Protein AF-X1T705-F1 (afdb_monomer_lite)

Foldseek 3Di:
DDDVVVVCCCVVCVVVVVVVLVVLPQDWDDDPNHFDFADFFPDPDGDHTHDPQNCSVVSSCVSVVVSQVPDPVHDDDPQKAFPAFDDDPLATQFTWIQRRVPRDIDTGGDNDDDDPQAACQVVDPAGLDPPSRNCNSVVRCVVSVHDDDPPVVDADAQAFDDDPPDRRHDDDSSQVSQPFFFAFLVRHGDQVVQDVCRSSPDRVSSNVSQVVSCVVVVHPHGNDPPPLEDARAGADPSSVVVCCVVRVSYDHDYDDDD

Sequence (258 aa):
FLRPEAVKVLVTEGPKCVEELIELGTKFDKIEGKFKTTLEAAHQRPRILRARGDATGAEIEGSLSEKVINENNIKINENILVIDILIEHTTCFGLLALDGNTNEIIAYLARVTILASGGAGQLFSNTTNPDVATGDGIAMAYRGGAKVTDLEFIQFHPTALYHQGNPKFLISEAVRGEGAILKNINGEPFMYSYHPLVELAPRDIVARAITDQMKKTKSELLANRLAPCTPVEVHSPQAKRLVRLVCPQVSVFMPPIV

Secondary structure (DSSP, 8-state):
---HHHHHHHHHHHHHHHHHHHHTT----EETTEEPEE--TT-SS--EE-STTT-HHHHHHHHHHHHHHT-TT-----SEEEEEEEEETTEEEEEEEEETTT--EEEEE-SS--------GGGSSS-SS-TT-S-HHHHHHHHTT-----TT-PPPPTTB---TTS---B--THHHHTTPPPB-TTS-B-GGGT-TTGGGS-HHHHHHHHHHHHHHHT-SSSS---SS-------SHHHHHHHHHH-TT-----PPP-

Radius of gyration: 22.04 Å; chains: 1; bounding box: 61×46×57 Å

InterPro domains:
  IPR003953 FAD-dependent oxidoreductase 2, FAD-binding domain [PF00890] (4-218)
  IPR005288 L-aspartate oxidase [PTHR42716] (4-220)
  IPR027477 Succinate dehydrogenase/fumarate reductase flavoprotein, catalytic domain superfamily [SSF56425] (151-221)
  IPR036188 FAD/NAD(P)-binding domain superfamily [G3DSA:3.50.50.60] (1-181)
  IPR036188 FAD/NAD(P)-binding domain superfamily [SSF51905] (2-177)

pLDDT: mean 80.67, std 20.63, range [19.39, 98.12]

Structure (mmCIF, N/CA/C/O backbone):
data_AF-X1T705-F1
#
_entry.id   AF-X1T705-F1
#
loop_
_atom_site.group_PDB
_atom_site.id
_atom_site.type_symbol
_atom_site.label_atom_id
_atom_site.label_alt_id
_atom_site.label_comp_id
_atom_site.label_asym_id
_atom_site.label_entity_id
_atom_site.label_seq_id
_atom_site.pdbx_PDB_ins_code
_atom_site.Cartn_x
_atom_site.Cartn_y
_atom_site.Cartn_z
_atom_site.occupancy
_atom_site.B_iso_or_equiv
_atom_site.auth_seq_id
_atom_site.auth_comp_id
_atom_site.auth_asym_id
_atom_site.auth_atom_id
_atom_site.pdbx_PDB_model_num
ATOM 1 N N . PHE A 1 1 ? -13.095 2.133 -15.236 1.00 69.25 1 PHE A N 1
ATOM 2 C CA . PHE A 1 1 ? -12.955 1.528 -13.897 1.00 69.25 1 PHE A CA 1
ATOM 3 C C . PHE A 1 1 ? -12.687 2.543 -12.787 1.00 69.25 1 PHE A C 1
ATOM 5 O O . PHE A 1 1 ? -13.001 2.245 -11.650 1.00 69.25 1 PHE A O 1
ATOM 12 N N . LEU A 1 2 ? -12.199 3.759 -13.063 1.00 84.81 2 LEU A N 1
ATOM 13 C CA . LEU A 1 2 ? -12.086 4.787 -12.019 1.00 84.81 2 LEU A CA 1
ATOM 14 C C . LEU A 1 2 ? -13.393 5.572 -11.853 1.00 84.81 2 LEU A C 1
ATOM 16 O O . LEU A 1 2 ? -14.062 5.867 -12.843 1.00 84.81 2 LEU A O 1
ATOM 20 N N . ARG A 1 3 ? -13.726 5.944 -10.612 1.00 92.44 3 ARG A N 1
ATOM 21 C CA . ARG A 1 3 ? -14.806 6.896 -10.312 1.00 92.44 3 ARG A CA 1
ATOM 22 C C . ARG A 1 3 ? -14.261 8.323 -10.475 1.00 92.44 3 ARG A C 1
ATOM 24 O O . ARG A 1 3 ? -13.370 8.683 -9.704 1.00 92.44 3 ARG A O 1
ATOM 31 N N . PRO A 1 4 ? -14.760 9.136 -11.428 1.00 94.12 4 PRO A N 1
ATOM 32 C CA . PRO A 1 4 ? -14.200 10.463 -11.706 1.00 94.12 4 PRO A CA 1
ATOM 33 C C . PRO A 1 4 ? -14.140 11.379 -10.482 1.00 94.12 4 PRO A C 1
ATOM 35 O O . PRO A 1 4 ? -13.140 12.060 -10.287 1.00 94.12 4 PRO A O 1
ATOM 38 N N . GLU A 1 5 ? -15.154 11.329 -9.615 1.00 95.38 5 GLU A N 1
ATOM 39 C CA . GLU A 1 5 ? -15.192 12.143 -8.394 1.00 95.38 5 GLU A CA 1
ATOM 40 C C . GLU A 1 5 ? -14.071 11.790 -7.406 1.00 95.38 5 GLU A C 1
ATOM 42 O O . GLU A 1 5 ? -13.431 12.680 -6.857 1.00 95.38 5 GLU A O 1
ATOM 47 N N . ALA A 1 6 ? -13.757 10.501 -7.234 1.00 93.50 6 ALA A N 1
ATOM 48 C CA . ALA A 1 6 ? -12.654 10.078 -6.368 1.00 93.50 6 ALA A CA 1
ATOM 49 C C . ALA A 1 6 ? -11.291 10.487 -6.948 1.00 93.50 6 ALA A C 1
ATOM 51 O O . ALA A 1 6 ? -10.407 10.931 -6.220 1.00 93.50 6 ALA A O 1
ATOM 52 N N . VAL A 1 7 ? -11.133 10.382 -8.274 1.00 94.25 7 VAL A N 1
ATOM 53 C CA . VAL A 1 7 ? -9.919 10.849 -8.960 1.00 94.25 7 VAL A CA 1
ATOM 54 C C . VAL A 1 7 ? -9.764 12.354 -8.790 1.00 94.25 7 VAL A C 1
ATOM 56 O O . VAL A 1 7 ? -8.660 12.809 -8.512 1.00 94.25 7 VAL A O 1
ATOM 59 N N . LYS A 1 8 ? -10.856 13.116 -8.922 1.00 95.00 8 LYS A N 1
ATOM 60 C CA . LYS A 1 8 ? -10.862 14.567 -8.738 1.00 95.00 8 LYS A CA 1
ATOM 61 C C . LYS A 1 8 ? -10.362 14.939 -7.345 1.00 95.00 8 LYS A C 1
ATOM 63 O O . LYS A 1 8 ? -9.399 15.689 -7.275 1.00 95.00 8 LYS A O 1
ATOM 68 N N . VAL A 1 9 ? -10.929 14.351 -6.288 1.00 94.25 9 VAL A N 1
ATOM 69 C CA . VAL A 1 9 ? -10.464 14.545 -4.900 1.00 94.25 9 VAL A CA 1
ATOM 70 C C . VAL A 1 9 ? -8.962 14.273 -4.792 1.00 94.25 9 VAL A C 1
ATOM 72 O O . VAL A 1 9 ? -8.206 15.154 -4.391 1.00 94.25 9 VAL A O 1
ATOM 75 N N . LEU A 1 10 ? -8.500 13.105 -5.255 1.00 92.12 10 LEU A N 1
ATOM 76 C CA . LEU A 1 10 ? -7.092 12.712 -5.157 1.00 92.12 10 LEU A CA 1
ATOM 77 C C . LEU A 1 10 ? -6.140 13.704 -5.849 1.00 92.12 10 LEU A C 1
ATOM 79 O O . LEU A 1 10 ? -5.074 14.013 -5.319 1.00 92.12 10 LEU A O 1
ATOM 83 N N . VAL A 1 11 ? -6.495 14.196 -7.041 1.00 92.19 11 VAL A N 1
ATOM 84 C CA . VAL A 1 11 ? -5.610 15.082 -7.817 1.00 92.19 11 VAL A CA 1
ATOM 85 C C . VAL A 1 11 ? -5.686 16.542 -7.384 1.00 92.19 11 VAL A C 1
ATOM 87 O O . VAL A 1 11 ? -4.691 17.248 -7.538 1.00 92.19 11 VAL A O 1
ATOM 90 N N . THR A 1 12 ? -6.826 17.006 -6.862 1.00 94.00 12 THR A N 1
ATOM 91 C CA . THR A 1 12 ? -6.977 18.398 -6.415 1.00 94.00 12 THR A CA 1
ATOM 92 C C . THR A 1 12 ? -6.520 18.605 -4.979 1.00 94.00 12 THR A C 1
ATOM 94 O O . THR A 1 12 ? -5.956 19.653 -4.683 1.00 94.00 12 THR A O 1
ATOM 97 N N . GLU A 1 13 ? -6.729 17.627 -4.097 1.00 94.94 13 GLU A N 1
ATOM 98 C CA . GLU A 1 13 ? -6.381 17.741 -2.673 1.00 94.94 13 GLU A CA 1
ATOM 99 C C . GLU A 1 13 ? -4.969 17.225 -2.367 1.00 94.94 13 GLU A C 1
ATOM 101 O O . GLU A 1 13 ? -4.343 17.680 -1.414 1.00 94.94 13 GLU A O 1
ATOM 106 N N . GLY A 1 14 ? -4.413 16.355 -3.220 1.00 92.25 14 GLY A N 1
ATOM 107 C CA . GLY A 1 14 ? -3.086 15.760 -3.035 1.00 92.25 14 GLY A CA 1
ATOM 108 C C . GLY A 1 14 ? -1.953 16.753 -2.725 1.00 92.25 14 GLY A C 1
ATOM 109 O O . GLY A 1 14 ? -1.208 16.504 -1.778 1.00 92.25 14 GLY A O 1
ATOM 110 N N . PRO A 1 15 ? -1.798 17.878 -3.457 1.00 91.69 15 PRO A N 1
ATOM 111 C CA . PRO A 1 15 ? -0.769 18.873 -3.143 1.00 91.69 15 PRO A CA 1
ATOM 112 C C . PRO A 1 15 ? -0.894 19.451 -1.731 1.00 91.69 15 PRO A C 1
ATOM 114 O O . PRO A 1 15 ? 0.110 19.558 -1.033 1.00 91.69 15 PRO A O 1
ATOM 117 N N . LYS A 1 16 ? -2.120 19.745 -1.285 1.00 94.50 16 LYS A N 1
ATOM 118 C CA . LYS A 1 16 ? -2.373 20.260 0.062 1.00 94.50 16 LYS A CA 1
ATOM 119 C C . LYS A 1 16 ? -2.035 19.215 1.128 1.00 94.50 16 LYS A C 1
ATOM 121 O O . LYS A 1 16 ? -1.375 19.539 2.104 1.00 94.50 16 LYS A O 1
ATOM 126 N N . CYS A 1 17 ? -2.391 17.948 0.914 1.00 94.50 17 CYS A N 1
ATOM 127 C CA . CYS A 1 17 ? -2.002 16.872 1.831 1.00 94.50 17 CYS A CA 1
ATOM 128 C C . CYS A 1 17 ? -0.473 16.720 1.938 1.00 94.50 17 CYS A C 1
ATOM 130 O O . CYS A 1 17 ? 0.048 16.399 3.001 1.00 94.50 17 CYS A O 1
ATOM 132 N N . VAL A 1 18 ? 0.270 16.959 0.852 1.00 94.00 18 VAL A N 1
ATOM 133 C CA . VAL A 1 18 ? 1.743 16.965 0.886 1.00 94.00 18 VAL A CA 1
ATOM 134 C C . VAL A 1 18 ? 2.281 18.144 1.701 1.00 94.00 18 VAL A C 1
ATOM 136 O O . VAL A 1 18 ? 3.244 17.969 2.445 1.00 94.00 18 VAL A O 1
ATOM 139 N N . GLU A 1 19 ? 1.673 19.325 1.586 1.00 94.00 19 GLU A N 1
ATOM 140 C CA . GLU A 1 19 ? 2.003 20.485 2.425 1.00 94.00 19 GLU A CA 1
ATOM 141 C C . GLU A 1 19 ? 1.742 20.185 3.907 1.00 94.00 19 GLU A C 1
ATOM 143 O O . GLU A 1 19 ? 2.628 20.400 4.732 1.00 94.00 19 GLU A O 1
ATOM 148 N N . GLU A 1 20 ? 0.604 19.569 4.232 1.00 95.62 20 GLU A N 1
ATOM 149 C CA . GLU A 1 20 ? 0.276 19.121 5.592 1.00 95.62 20 GLU A CA 1
ATOM 150 C C . GLU A 1 20 ? 1.320 18.123 6.128 1.00 95.62 20 GLU A C 1
ATOM 152 O O . GLU A 1 20 ? 1.777 18.255 7.260 1.00 95.62 20 GLU A O 1
ATOM 157 N N . LEU A 1 21 ? 1.791 17.166 5.316 1.00 95.50 21 LEU A N 1
ATOM 158 C CA . LEU A 1 21 ? 2.875 16.257 5.721 1.00 95.50 21 LEU A CA 1
ATOM 159 C C . LEU A 1 21 ? 4.178 16.999 6.049 1.00 95.50 21 LEU A C 1
ATOM 161 O O . LEU A 1 21 ? 4.883 16.614 6.987 1.00 95.50 21 LEU A O 1
ATOM 165 N N . ILE A 1 22 ? 4.510 18.047 5.289 1.00 94.62 22 ILE A N 1
ATOM 166 C CA . ILE A 1 22 ? 5.689 18.889 5.539 1.00 94.62 22 ILE A CA 1
ATOM 167 C C . ILE A 1 22 ? 5.522 19.658 6.853 1.00 94.62 22 ILE A C 1
ATOM 169 O O . ILE A 1 22 ? 6.457 19.701 7.652 1.00 94.62 22 ILE A O 1
ATOM 173 N N . GLU A 1 23 ? 4.343 20.230 7.099 1.00 94.56 23 GLU A N 1
ATOM 174 C CA . GLU A 1 23 ? 4.013 20.928 8.350 1.00 94.56 23 GLU A CA 1
ATOM 175 C C . GLU A 1 23 ? 4.065 19.996 9.566 1.00 94.56 23 GLU A C 1
ATOM 177 O O . GLU A 1 23 ? 4.507 20.399 10.643 1.00 94.56 23 GLU A O 1
ATOM 182 N N . LEU A 1 24 ? 3.681 18.732 9.383 1.00 93.31 24 LEU A N 1
ATOM 183 C CA . LEU A 1 24 ? 3.774 17.684 10.399 1.00 93.31 24 LEU A CA 1
ATOM 184 C C . LEU A 1 24 ? 5.206 17.178 10.630 1.00 93.31 24 LEU A C 1
ATOM 186 O O . LEU A 1 24 ? 5.427 16.421 11.571 1.00 93.31 24 LEU A O 1
ATOM 190 N N . GLY A 1 25 ? 6.181 17.624 9.832 1.00 92.94 25 GLY A N 1
ATOM 191 C CA . GLY A 1 25 ? 7.607 17.380 10.065 1.00 92.94 25 GLY A CA 1
ATOM 192 C C . GLY A 1 25 ? 8.306 16.517 9.017 1.00 92.94 25 GLY A C 1
ATOM 193 O O . GLY A 1 25 ? 9.518 16.338 9.123 1.00 92.94 25 GLY A O 1
ATOM 194 N N . THR A 1 26 ? 7.595 16.043 7.988 1.00 95.25 26 THR A N 1
ATOM 195 C CA . THR A 1 26 ? 8.171 15.194 6.932 1.00 95.25 26 THR A CA 1
ATOM 196 C C . THR A 1 26 ? 9.235 15.953 6.138 1.00 95.25 26 THR A C 1
ATOM 198 O O . THR A 1 26 ? 8.962 16.986 5.516 1.00 95.25 26 THR A O 1
ATOM 201 N N . LYS A 1 27 ? 10.461 15.421 6.084 1.00 93.75 27 LYS A N 1
ATOM 202 C CA . LYS A 1 27 ? 11.590 16.062 5.394 1.00 93.75 27 LYS A CA 1
ATOM 203 C C . LYS A 1 27 ? 11.819 15.471 4.010 1.00 93.75 27 LYS A C 1
ATOM 205 O O . LYS A 1 27 ? 12.583 14.526 3.833 1.00 93.75 27 LYS A O 1
ATOM 210 N N . PHE A 1 28 ? 11.221 16.093 2.999 1.00 94.31 28 PHE A N 1
ATOM 211 C CA . PHE A 1 28 ? 11.527 15.774 1.602 1.00 94.31 28 PHE A CA 1
ATOM 212 C C . PHE A 1 28 ? 12.863 16.374 1.136 1.00 94.31 28 PHE A C 1
ATOM 214 O O . PHE A 1 28 ? 13.272 17.458 1.563 1.00 94.31 28 PHE A O 1
ATOM 221 N N . ASP A 1 29 ? 13.517 15.674 0.210 1.00 90.31 29 ASP A N 1
ATOM 222 C CA . ASP A 1 29 ? 14.799 16.039 -0.381 1.00 90.31 29 ASP A CA 1
ATOM 223 C C . ASP A 1 29 ? 14.705 17.381 -1.119 1.00 90.31 29 ASP A C 1
ATOM 225 O O . ASP A 1 29 ? 13.767 17.652 -1.880 1.00 90.31 29 ASP A O 1
ATOM 229 N N . LYS A 1 30 ? 15.729 18.218 -0.937 1.00 90.88 30 LYS A N 1
ATOM 230 C CA . LYS A 1 30 ? 15.854 19.525 -1.588 1.00 90.88 30 LYS A CA 1
ATOM 231 C C . LYS A 1 30 ? 17.183 19.650 -2.333 1.00 90.88 30 LYS A C 1
ATOM 233 O O . LYS A 1 30 ? 18.198 19.113 -1.898 1.00 90.88 30 LYS A O 1
ATOM 238 N N . ILE A 1 31 ? 17.179 20.392 -3.436 1.00 87.69 31 ILE A N 1
ATOM 239 C CA . ILE A 1 31 ? 18.366 20.848 -4.170 1.00 87.69 31 ILE A CA 1
ATOM 240 C C . ILE A 1 31 ? 18.279 22.370 -4.239 1.00 87.69 31 ILE A C 1
ATOM 242 O O . ILE A 1 31 ? 17.258 22.904 -4.668 1.00 87.69 31 ILE A O 1
ATOM 246 N N . GLU A 1 32 ? 19.321 23.063 -3.773 1.00 89.56 32 GLU A N 1
ATOM 247 C CA . GLU A 1 32 ? 19.381 24.537 -3.783 1.00 89.56 32 GLU A CA 1
ATOM 248 C C . GLU A 1 32 ? 18.144 25.192 -3.132 1.00 89.56 32 GLU A C 1
ATOM 250 O O . GLU A 1 32 ? 17.583 26.171 -3.618 1.00 89.56 32 GLU A O 1
ATOM 255 N N . GLY A 1 33 ? 17.663 24.598 -2.034 1.00 86.75 33 GLY A N 1
ATOM 256 C CA . GLY A 1 33 ? 16.491 25.078 -1.294 1.00 86.75 33 GLY A CA 1
ATOM 257 C C . GLY A 1 33 ? 15.130 24.743 -1.919 1.00 86.75 33 GLY A C 1
ATOM 258 O O . GLY A 1 33 ? 14.110 24.951 -1.264 1.00 86.75 33 GLY A O 1
ATOM 259 N N . LYS A 1 34 ? 15.085 24.168 -3.128 1.00 89.38 34 LYS A N 1
ATOM 260 C CA . LYS A 1 34 ? 13.850 23.738 -3.804 1.00 89.38 34 LYS A CA 1
ATOM 261 C C . LYS A 1 34 ? 13.627 22.241 -3.652 1.00 89.38 34 LYS A C 1
ATOM 263 O O . LYS A 1 34 ? 14.584 21.473 -3.636 1.00 89.38 34 LYS A O 1
ATOM 268 N N . PHE A 1 35 ? 12.369 21.816 -3.574 1.00 90.62 35 PHE A N 1
ATOM 269 C CA . PHE A 1 35 ? 12.041 20.394 -3.525 1.00 90.62 35 PHE A CA 1
ATOM 270 C C . PHE A 1 35 ? 12.513 19.665 -4.779 1.00 90.62 35 PHE A C 1
ATOM 272 O O . PHE A 1 35 ? 12.281 20.105 -5.908 1.00 90.62 35 PHE A O 1
ATOM 279 N N . LYS A 1 36 ? 13.166 18.527 -4.564 1.00 88.19 36 LYS A N 1
ATOM 280 C CA . LYS A 1 36 ? 13.622 17.650 -5.629 1.00 88.19 36 LYS A CA 1
ATOM 281 C C . LYS A 1 36 ? 12.481 16.721 -6.031 1.00 88.19 36 LYS A C 1
ATOM 283 O O . LYS A 1 36 ? 12.052 15.883 -5.241 1.00 88.19 36 LYS A O 1
ATOM 288 N N . THR A 1 37 ? 12.023 16.838 -7.272 1.00 87.69 37 THR A N 1
ATOM 289 C CA . THR A 1 37 ? 11.028 15.926 -7.843 1.00 87.69 37 THR A CA 1
ATOM 290 C C . THR A 1 37 ? 11.673 14.922 -8.788 1.00 87.69 37 THR A C 1
ATOM 292 O O . THR A 1 37 ? 12.713 15.170 -9.397 1.00 87.69 37 THR A O 1
ATOM 295 N N . THR A 1 38 ? 11.035 13.763 -8.912 1.00 80.88 38 THR A N 1
ATOM 296 C CA . THR A 1 38 ? 11.418 12.705 -9.848 1.00 80.88 38 THR A CA 1
ATOM 297 C C . THR A 1 38 ? 10.253 12.339 -10.764 1.00 80.88 38 THR A C 1
ATOM 299 O O . THR A 1 38 ? 9.090 12.676 -10.495 1.00 80.88 38 THR A O 1
ATOM 302 N N . LEU A 1 39 ? 10.587 11.709 -11.891 1.00 79.38 39 LEU A N 1
ATOM 303 C CA . LEU A 1 39 ? 9.636 11.147 -12.842 1.00 79.38 39 LEU A CA 1
ATOM 304 C C . LEU A 1 39 ? 9.540 9.636 -12.605 1.00 79.38 39 LEU A C 1
ATOM 306 O O . LEU A 1 39 ? 10.561 8.960 -12.502 1.00 79.38 39 LEU A O 1
ATOM 310 N N . GLU A 1 40 ? 8.319 9.121 -12.538 1.00 77.69 40 GLU A N 1
ATOM 311 C CA . GLU A 1 40 ? 8.033 7.684 -12.466 1.00 77.69 40 GLU A CA 1
ATOM 312 C C . GLU A 1 40 ? 7.156 7.275 -13.657 1.00 77.69 40 GLU A C 1
ATOM 314 O O . GLU A 1 40 ? 6.718 8.132 -14.432 1.00 77.69 40 GLU A O 1
ATOM 319 N N . ALA A 1 41 ? 6.948 5.972 -13.867 1.00 69.31 41 ALA A N 1
ATOM 320 C CA . ALA A 1 41 ? 6.271 5.497 -15.073 1.00 69.31 41 ALA A CA 1
ATOM 321 C C . ALA A 1 41 ? 4.849 6.057 -15.205 1.00 69.31 41 ALA A C 1
ATOM 323 O O . ALA A 1 41 ? 4.188 6.388 -14.222 1.00 69.31 41 ALA A O 1
ATOM 324 N N . ALA A 1 42 ? 4.380 6.160 -16.449 1.00 72.88 42 ALA A N 1
ATOM 325 C CA . ALA A 1 42 ? 3.098 6.766 -16.815 1.00 72.88 42 ALA A CA 1
ATOM 326 C C . ALA A 1 42 ? 2.920 8.255 -16.428 1.00 72.88 42 ALA A C 1
ATOM 328 O O . ALA A 1 42 ? 1.837 8.810 -16.621 1.00 72.88 42 ALA A O 1
ATOM 329 N N . HIS A 1 43 ? 3.959 8.941 -15.936 1.00 81.38 43 HIS A N 1
ATOM 330 C CA . HIS A 1 43 ? 3.934 10.386 -15.708 1.00 81.38 43 HIS A CA 1
ATOM 331 C C . HIS A 1 43 ? 4.571 11.136 -16.884 1.00 81.38 43 HIS A C 1
ATOM 333 O O . HIS A 1 43 ? 5.537 10.679 -17.484 1.00 81.38 43 HIS A O 1
ATOM 339 N N . GLN A 1 44 ? 4.052 12.331 -17.183 1.00 83.12 44 GLN A N 1
ATOM 340 C CA . GLN A 1 44 ? 4.614 13.227 -18.208 1.00 83.12 44 GLN A CA 1
ATOM 341 C C . GLN A 1 44 ? 5.449 14.374 -17.620 1.00 83.12 44 GLN A C 1
ATOM 343 O O . GLN A 1 44 ? 6.104 15.106 -18.356 1.00 83.12 44 GLN A O 1
ATOM 348 N N . ARG A 1 45 ? 5.389 14.584 -16.299 1.00 86.94 45 ARG A N 1
ATOM 349 C CA . ARG A 1 45 ? 6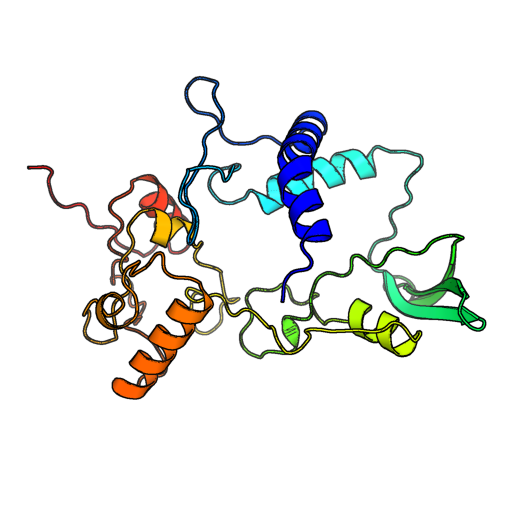.071 15.682 -15.598 1.00 86.94 45 ARG A CA 1
ATOM 350 C C . ARG A 1 45 ? 6.654 15.185 -14.270 1.00 86.94 45 ARG A C 1
ATOM 352 O O . ARG A 1 45 ? 5.967 14.415 -13.589 1.00 86.94 45 ARG A O 1
ATOM 359 N N . PRO A 1 46 ? 7.862 15.629 -13.872 1.00 85.75 46 PRO A N 1
ATOM 360 C CA . PRO A 1 46 ? 8.439 15.297 -12.571 1.00 85.75 46 PRO A CA 1
ATOM 361 C C . PRO A 1 46 ? 7.592 15.882 -11.439 1.00 85.75 46 PRO A C 1
ATOM 363 O O . PRO A 1 46 ? 7.474 17.100 -11.306 1.00 85.75 46 PRO A O 1
ATOM 366 N N . ARG A 1 47 ? 6.977 15.014 -10.634 1.00 89.06 47 ARG A N 1
ATOM 367 C CA . ARG A 1 47 ? 6.045 15.419 -9.564 1.00 89.06 47 ARG A CA 1
ATOM 368 C C . ARG A 1 47 ? 6.076 14.522 -8.327 1.00 89.06 47 ARG A C 1
ATOM 370 O O . ARG A 1 47 ? 5.224 14.666 -7.462 1.00 89.06 47 ARG A O 1
ATOM 377 N N . ILE A 1 48 ? 7.017 13.583 -8.262 1.00 88.94 48 ILE A N 1
ATOM 378 C CA . ILE A 1 48 ? 7.158 12.674 -7.124 1.00 88.94 48 ILE A CA 1
ATOM 379 C C . ILE A 1 48 ? 8.250 13.200 -6.203 1.00 88.94 48 ILE A C 1
ATOM 381 O O . ILE A 1 48 ? 9.413 13.273 -6.613 1.00 88.94 48 ILE A O 1
ATOM 385 N N . LEU A 1 49 ? 7.871 13.575 -4.982 1.00 90.88 49 LEU A N 1
ATOM 386 C CA . LEU A 1 49 ? 8.816 13.929 -3.928 1.00 90.88 49 LEU A CA 1
ATOM 387 C C . LEU A 1 49 ? 9.450 12.672 -3.343 1.00 90.88 49 LEU A C 1
ATOM 389 O O . LEU A 1 49 ? 8.795 11.640 -3.188 1.00 90.88 49 LEU A O 1
ATOM 393 N N . ARG A 1 50 ? 10.731 12.778 -2.996 1.00 86.69 50 ARG A N 1
ATOM 394 C CA . ARG A 1 50 ? 11.455 11.730 -2.277 1.00 86.69 50 ARG A CA 1
ATOM 395 C C . ARG A 1 50 ? 12.028 12.261 -0.979 1.00 86.69 50 ARG A C 1
ATOM 397 O O . ARG A 1 50 ? 12.241 13.464 -0.861 1.00 86.69 50 ARG A O 1
ATOM 404 N N . ALA A 1 51 ? 12.273 11.371 -0.030 1.00 86.56 51 ALA A N 1
ATOM 405 C CA . ALA A 1 51 ? 13.021 11.676 1.177 1.00 86.56 51 ALA A CA 1
ATOM 406 C C . ALA A 1 51 ? 14.133 10.648 1.373 1.00 86.56 51 ALA A C 1
ATOM 408 O O . ALA A 1 51 ? 13.928 9.449 1.158 1.00 86.56 51 ALA A O 1
ATOM 409 N N . ARG A 1 52 ? 15.312 11.127 1.782 1.00 78.94 52 ARG A N 1
ATOM 410 C CA . ARG A 1 52 ? 16.498 10.308 2.065 1.00 78.94 52 ARG A CA 1
ATOM 411 C C . ARG A 1 52 ? 16.868 9.382 0.894 1.00 78.94 52 ARG A C 1
ATOM 413 O O . ARG A 1 52 ? 17.333 8.267 1.109 1.00 78.94 52 ARG A O 1
ATOM 420 N N . GLY A 1 53 ? 16.682 9.833 -0.350 1.00 72.12 53 GLY A N 1
ATOM 421 C CA . GLY A 1 53 ? 16.905 9.017 -1.546 1.00 72.12 53 GLY A CA 1
ATOM 422 C C . GLY A 1 53 ? 15.682 8.186 -1.943 1.00 72.12 53 GLY A C 1
ATOM 423 O O . GLY A 1 53 ? 14.962 8.586 -2.856 1.00 72.12 53 GLY A O 1
ATOM 424 N N . ASP A 1 54 ? 15.468 7.031 -1.313 1.00 70.62 54 ASP A N 1
ATOM 425 C CA . ASP A 1 54 ? 14.381 6.076 -1.607 1.00 70.62 54 ASP A CA 1
ATOM 426 C C . ASP A 1 54 ? 13.567 5.640 -0.379 1.00 70.62 54 ASP A C 1
ATOM 428 O O . ASP A 1 54 ? 12.660 4.818 -0.499 1.00 70.62 54 ASP A O 1
ATOM 432 N N . ALA A 1 55 ? 13.821 6.233 0.787 1.00 81.50 55 ALA A N 1
ATOM 433 C CA . ALA A 1 55 ? 13.165 5.881 2.043 1.00 81.50 55 ALA A CA 1
ATOM 434 C C . ALA A 1 55 ? 11.975 6.801 2.383 1.00 81.50 55 ALA A C 1
ATOM 436 O O . ALA A 1 55 ? 11.697 7.058 3.553 1.00 81.50 55 ALA A O 1
ATOM 437 N N . THR A 1 56 ? 11.248 7.293 1.371 1.00 87.44 56 THR A N 1
ATOM 438 C CA . THR A 1 56 ? 10.119 8.223 1.563 1.00 87.44 56 THR A CA 1
ATOM 439 C C . THR A 1 56 ? 9.060 7.681 2.517 1.00 87.44 56 THR A C 1
ATOM 441 O O . THR A 1 56 ? 8.568 8.423 3.360 1.00 87.44 56 THR A O 1
ATOM 444 N N . GLY A 1 57 ? 8.728 6.390 2.406 1.00 89.12 57 GLY A N 1
ATOM 445 C CA . GLY A 1 57 ? 7.739 5.757 3.281 1.00 89.12 57 GLY A CA 1
ATOM 446 C C . GLY A 1 57 ? 8.147 5.803 4.754 1.00 89.12 57 GLY A C 1
ATOM 447 O O . GLY A 1 57 ? 7.329 6.168 5.586 1.00 89.12 57 GLY A O 1
ATOM 448 N N . ALA A 1 58 ? 9.417 5.517 5.056 1.00 88.88 58 ALA A N 1
ATOM 449 C CA . ALA A 1 58 ? 9.940 5.551 6.421 1.00 88.88 58 ALA A CA 1
ATOM 450 C C . ALA A 1 58 ? 10.007 6.978 6.993 1.00 88.88 58 ALA A C 1
ATOM 452 O O . ALA A 1 58 ? 9.763 7.174 8.175 1.00 88.88 58 ALA A O 1
ATOM 453 N N . GLU A 1 59 ? 10.317 7.985 6.168 1.00 93.75 59 GLU A N 1
ATOM 454 C CA . GLU A 1 59 ? 10.295 9.388 6.609 1.00 93.75 59 GLU A CA 1
ATOM 455 C C . GLU A 1 59 ? 8.876 9.854 6.957 1.00 93.75 59 GLU A C 1
ATOM 457 O O . GLU A 1 59 ? 8.679 10.496 7.988 1.00 93.75 59 GLU A O 1
ATOM 462 N N . ILE A 1 60 ? 7.897 9.539 6.101 1.00 95.19 60 ILE A N 1
ATOM 463 C CA . ILE A 1 60 ? 6.494 9.902 6.333 1.00 95.19 60 ILE A CA 1
ATOM 464 C C . ILE A 1 60 ? 5.963 9.171 7.567 1.00 95.19 60 ILE A C 1
ATOM 466 O O . ILE A 1 60 ? 5.400 9.810 8.450 1.00 95.19 60 ILE A O 1
ATOM 470 N N . GLU A 1 61 ? 6.153 7.851 7.635 1.00 95.25 61 GLU A N 1
ATOM 471 C CA . GLU A 1 61 ? 5.692 7.033 8.759 1.00 95.25 61 GLU A CA 1
ATOM 472 C C . GLU A 1 61 ? 6.318 7.512 10.069 1.00 95.25 61 GLU A C 1
ATOM 474 O O . GLU A 1 61 ? 5.576 7.863 10.979 1.00 95.25 61 GLU A O 1
ATOM 479 N N . GLY A 1 62 ? 7.643 7.668 10.128 1.00 95.00 62 GLY A N 1
ATOM 480 C CA . GLY A 1 62 ? 8.321 8.135 11.335 1.00 95.00 62 GLY A CA 1
ATOM 481 C C . GLY A 1 62 ? 7.838 9.513 11.797 1.00 95.00 62 GLY A C 1
ATOM 482 O O . GLY A 1 62 ? 7.565 9.699 12.980 1.00 95.00 62 GLY A O 1
ATOM 483 N N . SER A 1 63 ? 7.655 10.461 10.870 1.00 95.00 63 SER A N 1
ATOM 484 C CA . SER A 1 63 ? 7.184 11.817 11.206 1.00 95.00 63 SER A CA 1
ATOM 485 C C . SER A 1 63 ? 5.756 11.812 11.764 1.00 95.00 63 SER A C 1
ATOM 487 O O . SER A 1 63 ? 5.458 12.495 12.746 1.00 95.00 63 SER A O 1
ATOM 489 N N . LEU A 1 64 ? 4.861 11.027 11.158 1.00 96.00 64 LEU A N 1
ATOM 490 C CA . LEU A 1 64 ? 3.481 10.895 11.622 1.00 96.00 64 LEU A CA 1
ATOM 491 C C . LEU A 1 64 ? 3.403 10.146 12.955 1.00 96.00 64 LEU A C 1
ATOM 493 O O . LEU A 1 64 ? 2.694 10.590 13.857 1.00 96.00 64 LEU A O 1
ATOM 497 N N . SER A 1 65 ? 4.156 9.059 13.106 1.00 95.44 65 SER A N 1
ATOM 498 C CA . SER A 1 65 ? 4.219 8.271 14.337 1.00 95.44 65 SER A CA 1
ATOM 499 C C . SER A 1 65 ? 4.738 9.105 15.504 1.00 95.44 65 SER A C 1
ATOM 501 O O . SER A 1 65 ? 4.099 9.140 16.553 1.00 95.44 65 SER A O 1
ATOM 503 N N . GLU A 1 66 ? 5.812 9.881 15.317 1.00 94.75 66 GLU A N 1
ATOM 504 C CA . GLU A 1 66 ? 6.296 10.825 16.332 1.00 94.75 66 GLU A CA 1
ATOM 505 C C . GLU A 1 66 ? 5.212 11.832 16.732 1.00 94.75 66 GLU A C 1
ATOM 507 O O . GLU A 1 66 ? 5.022 12.105 17.920 1.00 94.75 66 GLU A O 1
ATOM 512 N N . LYS A 1 67 ? 4.459 12.376 15.770 1.00 94.62 67 LYS A N 1
ATOM 513 C CA . LYS A 1 67 ? 3.380 13.322 16.073 1.00 94.62 67 LYS A CA 1
ATOM 514 C C . LYS A 1 67 ? 2.262 12.676 16.890 1.00 94.62 67 LYS A C 1
ATOM 516 O O . LYS A 1 67 ? 1.786 13.288 17.842 1.00 94.62 67 LYS A O 1
ATOM 521 N N . VAL A 1 68 ? 1.855 11.465 16.517 1.00 95.38 68 VAL A N 1
ATOM 522 C CA . VAL A 1 68 ? 0.762 10.727 17.161 1.00 95.38 68 VAL A CA 1
ATOM 523 C C . VAL A 1 68 ? 1.149 10.274 18.570 1.00 95.38 68 VAL A C 1
ATOM 525 O O . VAL A 1 68 ? 0.352 10.433 19.487 1.00 95.38 68 VAL A O 1
ATOM 528 N N . ILE A 1 69 ? 2.376 9.784 18.771 1.00 95.25 69 ILE A N 1
ATOM 529 C CA . ILE A 1 69 ? 2.893 9.376 20.091 1.00 95.25 69 ILE A CA 1
ATOM 530 C C . ILE A 1 69 ? 2.902 10.553 21.077 1.00 95.25 69 ILE A C 1
ATOM 532 O O . ILE A 1 69 ? 2.661 10.368 22.267 1.00 95.25 69 ILE A O 1
ATOM 536 N N . ASN A 1 70 ? 3.158 11.768 20.587 1.00 94.25 70 ASN A N 1
ATOM 537 C CA . ASN A 1 70 ? 3.190 12.979 21.406 1.00 94.25 70 ASN A CA 1
ATOM 538 C C . ASN A 1 70 ? 1.808 13.635 21.611 1.00 94.25 70 ASN A C 1
ATOM 540 O O . ASN A 1 70 ? 1.721 14.673 22.270 1.00 94.25 70 ASN A O 1
ATOM 544 N N . GLU A 1 71 ? 0.731 13.077 21.052 1.00 96.12 71 GLU A N 1
ATOM 545 C CA . GLU A 1 71 ? -0.626 13.604 21.198 1.00 96.12 71 GLU A CA 1
ATOM 546 C C . GLU A 1 71 ? -1.376 12.886 22.328 1.00 96.12 71 GLU A C 1
ATOM 548 O O . GLU A 1 71 ? -1.768 11.727 22.214 1.00 96.12 71 GLU A O 1
ATOM 553 N N . ASN A 1 72 ? -1.654 13.610 23.414 1.00 94.81 72 ASN A N 1
ATOM 554 C CA . ASN A 1 72 ? -2.267 13.046 24.623 1.00 94.81 72 ASN A CA 1
ATOM 555 C C . ASN A 1 72 ? -3.692 12.506 24.411 1.00 94.81 72 ASN A C 1
ATOM 557 O O . ASN A 1 72 ? -4.178 11.704 25.211 1.00 94.81 72 ASN A O 1
ATOM 561 N N . ASN A 1 73 ? -4.385 12.963 23.366 1.00 96.75 73 ASN A N 1
ATOM 562 C CA . ASN A 1 73 ? -5.744 12.519 23.061 1.00 96.75 73 ASN A CA 1
ATOM 563 C C . ASN A 1 73 ? -5.796 11.221 22.242 1.00 96.75 73 ASN A C 1
ATOM 565 O O . ASN A 1 73 ? -6.888 10.688 22.029 1.00 96.75 73 ASN A O 1
ATOM 569 N N . ILE A 1 74 ? -4.652 10.704 21.784 1.00 97.12 74 ILE A N 1
ATOM 570 C CA . ILE A 1 74 ? -4.579 9.465 21.011 1.00 97.12 74 ILE A CA 1
ATOM 571 C C . ILE A 1 74 ? -4.034 8.348 21.898 1.00 97.12 74 ILE A C 1
ATOM 573 O O . ILE A 1 74 ? -2.997 8.474 22.539 1.00 97.12 74 ILE A O 1
ATOM 577 N N . LYS A 1 75 ? -4.749 7.222 21.926 1.00 95.69 75 LYS A N 1
ATOM 578 C CA . LYS A 1 75 ? -4.299 6.001 22.598 1.00 95.69 75 LYS A CA 1
ATOM 579 C C . LYS A 1 75 ? -3.851 4.997 21.550 1.00 95.69 75 LYS A C 1
ATOM 581 O O . LYS A 1 75 ? -4.665 4.561 20.738 1.00 95.69 75 LYS A O 1
ATOM 586 N N . ILE A 1 76 ? -2.579 4.625 21.599 1.00 96.00 76 ILE A N 1
ATOM 587 C CA . ILE A 1 76 ? -1.999 3.595 20.739 1.00 96.00 76 ILE A CA 1
ATOM 588 C C . ILE A 1 76 ? -1.972 2.292 21.537 1.00 96.00 76 ILE A C 1
ATOM 590 O O . ILE A 1 76 ? -1.398 2.248 22.621 1.00 96.00 76 ILE A O 1
ATOM 594 N N . ASN A 1 77 ? -2.608 1.246 21.010 1.00 94.94 77 ASN A N 1
ATOM 595 C CA . ASN A 1 77 ? -2.492 -0.109 21.545 1.00 94.94 77 ASN A CA 1
ATOM 596 C C . ASN A 1 77 ? -1.820 -0.969 20.476 1.00 94.94 77 ASN A C 1
ATOM 598 O O . ASN A 1 77 ? -2.417 -1.250 19.437 1.00 94.94 77 ASN A O 1
ATOM 602 N N . GLU A 1 78 ? -0.566 -1.329 20.717 1.00 95.75 78 GLU A N 1
ATOM 603 C CA . GLU A 1 78 ? 0.208 -2.204 19.839 1.00 95.75 78 GLU A CA 1
ATOM 604 C C . GLU A 1 78 ? -0.001 -3.674 20.214 1.00 95.75 78 GLU A C 1
ATOM 606 O O . GLU A 1 78 ? -0.503 -3.988 21.292 1.00 95.75 78 GLU A O 1
ATOM 611 N N . ASN A 1 79 ? 0.404 -4.584 19.325 1.00 96.12 79 ASN A N 1
ATOM 612 C CA . ASN A 1 79 ? 0.244 -6.030 19.512 1.00 96.12 79 ASN A CA 1
ATOM 613 C C . ASN A 1 79 ? -1.221 -6.464 19.748 1.00 96.12 79 ASN A C 1
ATOM 615 O O . ASN A 1 79 ? -1.490 -7.420 20.470 1.00 96.12 79 ASN A O 1
ATOM 619 N N . ILE A 1 80 ? -2.173 -5.755 19.133 1.00 97.50 80 ILE A N 1
ATOM 620 C CA . ILE A 1 80 ? -3.602 -6.078 19.166 1.00 97.50 80 ILE A CA 1
ATOM 621 C C . ILE A 1 80 ? -4.017 -6.646 17.808 1.00 97.50 80 ILE A C 1
ATOM 623 O O . ILE A 1 80 ? -4.006 -5.937 16.799 1.00 97.50 80 ILE A O 1
ATOM 627 N N . LEU A 1 81 ? -4.414 -7.918 17.777 1.00 96.81 81 LEU A N 1
ATOM 628 C CA . LEU A 1 81 ? -4.955 -8.565 16.583 1.00 96.81 81 LEU A CA 1
ATOM 629 C C . LEU A 1 81 ? -6.476 -8.435 16.577 1.00 96.81 81 LEU A C 1
ATOM 631 O O . LEU A 1 81 ? -7.163 -9.048 17.390 1.00 96.81 81 LEU A O 1
ATOM 635 N N . VAL A 1 82 ? -7.026 -7.670 15.639 1.00 97.12 82 VAL A N 1
ATOM 636 C CA . VAL A 1 82 ? -8.482 -7.582 15.481 1.00 97.12 82 VAL A CA 1
ATOM 637 C C . VAL A 1 82 ? -9.014 -8.890 14.885 1.00 97.12 82 VAL A C 1
ATOM 639 O O . VAL A 1 82 ? -8.565 -9.322 13.827 1.00 97.12 82 VAL A O 1
ATOM 642 N N . ILE A 1 83 ? -9.974 -9.510 15.572 1.00 96.00 83 ILE A N 1
ATOM 643 C CA . ILE A 1 83 ? -10.610 -10.776 15.185 1.00 96.00 83 ILE A CA 1
ATOM 644 C C . ILE A 1 83 ? -11.792 -10.504 14.250 1.00 96.00 83 ILE A C 1
ATOM 646 O O . ILE A 1 83 ? -11.903 -11.106 13.178 1.00 96.00 83 ILE A O 1
ATOM 650 N N . ASP A 1 84 ? -12.700 -9.620 14.673 1.00 96.38 84 ASP A N 1
ATOM 651 C CA . ASP A 1 84 ? -13.862 -9.234 13.875 1.00 96.38 84 ASP A CA 1
ATOM 652 C C . ASP A 1 84 ? -14.457 -7.887 14.304 1.00 96.38 84 ASP A C 1
ATOM 654 O O . ASP A 1 84 ? -14.125 -7.326 15.352 1.00 96.38 84 ASP A O 1
ATOM 658 N N . ILE A 1 85 ? -15.360 -7.366 13.479 1.00 96.56 85 ILE A N 1
ATOM 659 C CA . ILE A 1 85 ? -16.103 -6.133 13.737 1.00 96.56 85 ILE A CA 1
ATOM 660 C C . ILE A 1 85 ? -17.346 -6.465 14.562 1.00 96.56 85 ILE A C 1
ATOM 662 O O . ILE A 1 85 ? -18.061 -7.427 14.283 1.00 96.56 85 ILE A O 1
ATOM 666 N N . LEU A 1 86 ? -17.641 -5.637 15.561 1.00 96.44 86 LEU A N 1
ATOM 667 C CA . LEU A 1 86 ? -18.883 -5.733 16.319 1.00 96.44 86 LEU A CA 1
ATOM 668 C C . LEU A 1 86 ? -19.990 -4.989 15.571 1.00 96.44 86 LEU A C 1
ATOM 670 O O . LEU A 1 86 ? -19.926 -3.766 15.409 1.00 96.44 86 LEU A O 1
ATOM 674 N N . ILE A 1 87 ? -20.988 -5.734 15.094 1.00 95.31 87 ILE A N 1
ATOM 675 C CA . ILE A 1 87 ? -22.081 -5.211 14.270 1.00 95.31 87 ILE A CA 1
ATOM 676 C C . ILE A 1 87 ? -23.425 -5.672 14.818 1.00 95.31 87 ILE A C 1
ATOM 678 O O . ILE A 1 87 ? -23.632 -6.850 15.096 1.00 95.31 87 ILE A O 1
ATOM 682 N N . GLU A 1 88 ? -24.355 -4.727 14.920 1.00 93.31 88 GLU A N 1
ATOM 683 C CA . GLU A 1 88 ? -25.768 -4.984 15.171 1.00 93.31 88 GLU A CA 1
ATOM 684 C C . GLU A 1 88 ? -26.563 -4.445 13.979 1.00 93.31 88 GLU A C 1
ATOM 686 O O . GLU A 1 88 ? -26.505 -3.256 13.653 1.00 93.31 88 GLU A O 1
ATOM 691 N N . HIS A 1 89 ? -27.269 -5.336 13.281 1.00 88.56 89 HIS A N 1
ATOM 692 C CA . HIS A 1 89 ? -27.916 -5.053 11.997 1.00 88.56 89 HIS A CA 1
ATOM 693 C C . HIS A 1 89 ? -26.944 -4.470 10.954 1.00 88.56 89 HIS A C 1
ATOM 695 O O . HIS A 1 89 ? -26.188 -5.210 10.335 1.00 88.56 89 HIS A O 1
ATOM 701 N N . THR A 1 90 ? -26.975 -3.153 10.742 1.00 89.00 90 THR A N 1
ATOM 702 C CA . THR A 1 90 ? -26.123 -2.425 9.788 1.00 89.00 90 THR A CA 1
ATOM 703 C C . THR A 1 90 ? -25.189 -1.433 10.480 1.00 89.00 90 THR A C 1
ATOM 705 O O . THR A 1 90 ? -24.566 -0.608 9.814 1.00 89.00 90 THR A O 1
ATOM 708 N N . THR A 1 91 ? -25.122 -1.467 11.811 1.00 94.06 91 THR A N 1
ATOM 709 C CA . THR A 1 91 ? -24.383 -0.497 12.618 1.00 94.06 91 THR A CA 1
ATOM 710 C C . THR A 1 91 ? -23.162 -1.164 13.229 1.00 94.06 91 THR A C 1
ATOM 712 O O . THR A 1 91 ? -23.284 -2.072 14.048 1.00 94.06 91 THR A O 1
ATOM 715 N N . CYS A 1 92 ? -21.979 -0.688 12.843 1.00 95.88 92 CYS A N 1
ATOM 716 C CA . CYS A 1 92 ? -20.734 -1.014 13.528 1.00 95.88 92 CYS A CA 1
ATOM 717 C C . CYS A 1 92 ? -20.650 -0.212 14.829 1.00 95.88 92 CYS A C 1
ATOM 719 O O . CYS A 1 92 ? -20.805 1.009 14.811 1.00 95.88 92 CYS A O 1
ATOM 721 N N . PHE A 1 93 ? -20.395 -0.897 15.940 1.00 96.62 93 PHE A N 1
ATOM 722 C CA . PHE A 1 93 ? -20.252 -0.275 17.258 1.00 96.62 93 PHE A CA 1
ATOM 723 C C . PHE A 1 93 ? -18.913 -0.600 17.931 1.00 96.62 93 PHE A C 1
ATOM 725 O O . PHE A 1 93 ? -18.706 -0.270 19.101 1.00 96.62 93 PHE A O 1
ATOM 732 N N . GLY A 1 94 ? -17.985 -1.232 17.205 1.00 96.94 94 GLY A N 1
ATOM 733 C CA . GLY A 1 94 ? -16.682 -1.576 17.750 1.00 96.94 94 GLY A CA 1
ATOM 734 C C . GLY A 1 94 ? -15.968 -2.714 17.035 1.00 96.94 94 GLY A C 1
ATOM 735 O O . GLY A 1 94 ? -16.276 -3.057 15.894 1.00 96.94 94 GLY A O 1
ATOM 736 N N . LEU A 1 95 ? -15.002 -3.297 17.738 1.00 97.06 95 LEU A N 1
ATOM 737 C CA . LEU A 1 95 ? -14.152 -4.394 17.287 1.00 97.06 95 LEU A CA 1
ATOM 738 C C . LEU A 1 95 ? -13.943 -5.388 18.432 1.00 97.06 95 LEU A C 1
ATOM 740 O O . LEU A 1 95 ? -13.835 -4.992 19.593 1.00 97.06 95 LEU A O 1
ATOM 744 N N . LEU A 1 96 ? -13.848 -6.668 18.096 1.00 97.62 96 LEU A N 1
ATOM 745 C CA . LEU A 1 96 ? -13.345 -7.711 18.978 1.00 97.62 96 LEU A CA 1
ATOM 746 C C . LEU A 1 96 ? -11.888 -7.980 18.610 1.00 97.62 96 LEU A C 1
ATOM 748 O O . LEU A 1 96 ? -11.584 -8.183 17.434 1.00 97.62 96 LEU A O 1
ATOM 752 N N . ALA A 1 97 ? -10.991 -7.993 19.586 1.00 97.94 97 ALA A N 1
ATOM 753 C CA . ALA A 1 97 ? -9.569 -8.183 19.344 1.00 97.94 97 ALA A CA 1
ATOM 754 C C . ALA A 1 97 ? -8.924 -9.105 20.380 1.00 97.94 97 ALA A C 1
ATOM 756 O O . ALA A 1 97 ? -9.425 -9.239 21.491 1.00 97.94 97 ALA A O 1
ATOM 757 N N . LEU A 1 98 ? -7.817 -9.733 20.001 1.00 98.12 98 LEU A N 1
ATOM 758 C CA . LEU A 1 98 ? -6.927 -10.492 20.867 1.00 98.12 98 LEU A CA 1
ATOM 759 C C . LEU A 1 98 ? -5.726 -9.614 21.218 1.00 98.12 98 LEU A C 1
ATOM 761 O O . LEU A 1 98 ? -5.023 -9.142 20.321 1.00 98.12 98 LEU A O 1
ATOM 765 N N . ASP A 1 99 ? -5.476 -9.415 22.505 1.00 97.75 99 ASP A N 1
ATOM 766 C CA . ASP A 1 99 ? -4.238 -8.800 22.974 1.00 97.75 99 ASP A CA 1
ATOM 767 C C . ASP A 1 99 ? -3.119 -9.845 22.952 1.00 97.75 99 ASP A C 1
ATOM 769 O O . ASP A 1 99 ? -3.169 -10.849 23.661 1.00 97.75 99 ASP A O 1
ATOM 773 N N . GLY A 1 100 ? -2.104 -9.627 22.119 1.00 96.31 100 GLY A N 1
ATOM 774 C CA . GLY A 1 100 ? -0.982 -10.546 21.955 1.00 96.31 100 GLY A CA 1
ATOM 775 C C . GLY A 1 100 ? -0.039 -10.606 23.159 1.00 96.31 100 GLY A C 1
ATOM 776 O O . GLY A 1 100 ? 0.803 -11.501 23.216 1.00 96.31 100 GLY A O 1
ATOM 777 N N . ASN A 1 101 ? -0.145 -9.684 24.120 1.00 95.94 101 ASN A N 1
ATOM 778 C CA . ASN A 1 101 ? 0.662 -9.695 25.341 1.00 95.94 101 ASN A CA 1
ATOM 779 C C . ASN A 1 101 ? 0.005 -10.529 26.445 1.00 95.94 101 ASN A C 1
ATOM 781 O O . ASN A 1 101 ? 0.696 -11.226 27.187 1.00 95.94 101 ASN A O 1
ATOM 785 N N . THR A 1 102 ? -1.322 -10.453 26.566 1.00 96.88 102 THR A N 1
ATOM 786 C CA . THR A 1 102 ? -2.086 -11.117 27.637 1.00 96.88 102 THR A CA 1
ATOM 787 C C . THR A 1 102 ? -2.808 -12.381 27.167 1.00 96.88 102 THR A C 1
ATOM 789 O O . THR A 1 102 ? -3.164 -13.221 27.990 1.00 96.88 102 THR A O 1
ATOM 792 N N . ASN A 1 103 ? -2.982 -12.552 25.853 1.00 95.94 103 ASN A N 1
ATOM 793 C CA . ASN A 1 103 ? -3.870 -13.528 25.214 1.00 95.94 103 ASN A CA 1
ATOM 794 C C . ASN A 1 103 ? -5.351 -13.373 25.603 1.00 95.94 103 ASN A C 1
ATOM 796 O O . ASN A 1 103 ? -6.130 -14.321 25.484 1.00 95.94 103 ASN A O 1
ATOM 800 N N . GLU A 1 104 ? -5.757 -12.189 26.062 1.00 97.75 104 GLU A N 1
ATOM 801 C CA . GLU A 1 104 ? -7.150 -11.898 26.390 1.00 97.75 104 GLU A CA 1
ATOM 802 C C . GLU A 1 104 ? -7.917 -11.366 25.180 1.00 97.75 104 GLU A C 1
ATOM 804 O O . GLU A 1 104 ? -7.384 -10.650 24.330 1.00 97.75 104 GLU A O 1
ATOM 809 N N . ILE A 1 105 ? -9.207 -11.700 25.123 1.00 97.88 105 ILE A N 1
ATOM 810 C CA . ILE A 1 105 ? -10.125 -11.144 24.132 1.00 97.88 105 ILE A CA 1
ATOM 811 C C . ILE A 1 105 ? -10.741 -9.865 24.702 1.00 97.88 105 ILE A C 1
ATOM 813 O O . ILE A 1 105 ? -11.397 -9.888 25.743 1.00 97.88 105 ILE A O 1
ATOM 817 N N . ILE A 1 106 ? -10.570 -8.760 23.983 1.00 97.62 106 ILE A N 1
ATOM 818 C CA . ILE A 1 106 ? -11.000 -7.418 24.370 1.00 97.62 106 ILE A CA 1
ATOM 819 C C . ILE A 1 106 ? -12.018 -6.896 23.355 1.00 97.62 106 ILE A C 1
ATOM 821 O O . ILE A 1 106 ? -11.824 -6.990 22.141 1.00 97.62 106 ILE A O 1
ATOM 825 N N . ALA A 1 107 ? -13.103 -6.304 23.854 1.00 97.69 107 ALA A N 1
ATOM 826 C CA . ALA A 1 107 ? -14.060 -5.564 23.040 1.00 97.69 107 ALA A CA 1
ATOM 827 C C . ALA A 1 107 ? -13.748 -4.061 23.090 1.00 97.69 107 ALA A C 1
ATOM 829 O O . ALA A 1 107 ? -13.846 -3.426 24.142 1.00 97.69 107 ALA A O 1
ATOM 830 N N . TYR A 1 108 ? -13.414 -3.479 21.941 1.00 97.50 108 TYR A N 1
ATOM 831 C CA . TYR A 1 108 ? -13.236 -2.040 21.772 1.00 97.50 108 TYR A CA 1
ATOM 832 C C . TYR A 1 108 ? -14.527 -1.434 21.238 1.00 97.50 108 TYR A C 1
ATOM 834 O O . TYR A 1 108 ? -14.869 -1.638 20.077 1.00 97.50 108 TYR A O 1
ATOM 842 N N . LEU A 1 109 ? -15.241 -0.681 22.073 1.00 97.81 109 LEU A N 1
ATOM 843 C CA . LEU A 1 109 ? -16.463 0.013 21.666 1.00 97.81 109 LEU A CA 1
ATOM 844 C C . LEU A 1 109 ? -16.135 1.405 21.124 1.00 97.81 109 LEU A C 1
ATOM 846 O O . LEU A 1 109 ? -15.390 2.164 21.748 1.00 97.81 109 LEU A O 1
ATOM 850 N N . ALA A 1 110 ? -16.716 1.760 19.981 1.00 97.00 110 ALA A N 1
ATOM 851 C CA . ALA A 1 110 ? -16.497 3.050 19.340 1.00 97.00 110 ALA A CA 1
ATOM 852 C C . ALA A 1 110 ? -17.743 3.520 18.584 1.00 97.00 110 ALA A C 1
ATOM 854 O O . ALA A 1 110 ? -18.511 2.728 18.048 1.00 97.00 110 ALA A O 1
ATOM 855 N N . ARG A 1 111 ? -17.921 4.844 18.507 1.00 96.38 111 ARG A N 1
ATOM 856 C CA . ARG A 1 111 ? -18.980 5.459 17.685 1.00 96.38 111 ARG A CA 1
ATOM 857 C C . ARG A 1 111 ? -18.689 5.359 16.189 1.00 96.38 111 ARG A C 1
ATOM 859 O O . ARG A 1 111 ? -19.611 5.377 15.384 1.00 96.38 111 ARG A O 1
ATOM 866 N N . VAL A 1 112 ? -17.407 5.337 15.836 1.00 96.56 112 VAL A N 1
ATOM 867 C CA . VAL A 1 112 ? -16.902 5.263 14.466 1.00 96.56 112 VAL A CA 1
ATOM 868 C C . VAL A 1 112 ? -15.675 4.364 14.485 1.00 96.56 112 VAL A C 1
ATOM 870 O O . VAL A 1 112 ? -14.775 4.573 15.297 1.00 96.56 112 VAL A O 1
ATOM 873 N N . THR A 1 113 ? -15.637 3.402 13.569 1.00 96.00 113 THR A N 1
ATOM 874 C CA . THR A 1 113 ? -14.508 2.491 13.375 1.00 96.00 113 THR A CA 1
ATOM 875 C C . THR A 1 113 ? -13.965 2.681 11.966 1.00 96.00 113 THR A C 1
ATOM 877 O O . THR A 1 113 ? -14.718 2.610 10.996 1.00 96.00 113 THR A O 1
ATOM 880 N N . ILE A 1 114 ? -12.658 2.916 11.851 1.00 97.06 114 ILE A N 1
ATOM 881 C CA . ILE A 1 114 ? -11.957 3.077 10.574 1.00 97.06 114 ILE A CA 1
ATOM 882 C C . ILE A 1 114 ? -11.007 1.894 10.409 1.00 97.06 114 ILE A C 1
ATOM 884 O O . ILE A 1 114 ? -10.153 1.663 11.260 1.00 97.06 114 ILE A O 1
ATOM 888 N N . LEU A 1 115 ? -11.139 1.155 9.306 1.00 95.81 115 LEU A N 1
ATOM 889 C CA . LEU A 1 115 ? -10.192 0.105 8.941 1.00 95.81 115 LEU A CA 1
ATOM 890 C C . LEU A 1 115 ? -9.122 0.684 8.014 1.00 95.81 115 LEU A C 1
ATOM 892 O O . LEU A 1 115 ? -9.420 1.101 6.898 1.00 95.81 115 LEU A O 1
ATOM 896 N N . ALA A 1 116 ? -7.875 0.674 8.478 1.00 96.56 116 ALA A N 1
ATOM 897 C CA . ALA A 1 116 ? -6.691 1.089 7.724 1.00 96.56 116 ALA A CA 1
ATOM 898 C C . ALA A 1 116 ? -5.627 -0.029 7.717 1.00 96.56 116 ALA A C 1
ATOM 900 O O . ALA A 1 116 ? -4.442 0.214 7.907 1.00 96.56 116 ALA A O 1
ATOM 901 N N . SER A 1 117 ? -6.062 -1.279 7.525 1.00 95.69 117 SER A N 1
ATOM 902 C CA . SER A 1 117 ? -5.263 -2.502 7.731 1.00 95.69 117 SER A CA 1
ATOM 903 C C . SER A 1 117 ? -4.276 -2.850 6.606 1.00 95.69 117 SER A C 1
ATOM 905 O O . SER A 1 117 ? -3.724 -3.946 6.594 1.00 95.69 117 SER A O 1
ATOM 907 N N . GLY A 1 118 ? -4.099 -1.983 5.608 1.00 95.50 118 GLY A N 1
ATOM 908 C CA . GLY A 1 118 ? -3.305 -2.298 4.419 1.00 95.50 118 GLY A CA 1
ATOM 909 C C . GLY A 1 118 ? -3.982 -3.295 3.464 1.00 95.50 118 GLY A C 1
ATOM 910 O O . GLY A 1 118 ? -5.208 -3.384 3.401 1.00 95.50 118 GLY A O 1
ATOM 911 N N . GLY A 1 119 ? -3.172 -3.991 2.660 1.00 95.38 119 GLY A N 1
ATOM 912 C CA . GLY A 1 119 ? -3.627 -4.872 1.574 1.00 95.38 119 GLY A CA 1
ATOM 913 C C . GLY A 1 119 ? -3.585 -6.373 1.892 1.00 95.38 119 GLY A C 1
ATOM 914 O O . GLY A 1 119 ? -3.334 -6.781 3.020 1.00 95.38 119 GLY A O 1
ATOM 915 N N . ALA A 1 120 ? -3.800 -7.196 0.859 1.00 96.25 120 ALA A N 1
ATOM 916 C CA . ALA A 1 120 ? -3.831 -8.666 0.925 1.00 96.25 120 ALA A CA 1
ATOM 917 C C . ALA A 1 120 ? -2.677 -9.318 0.134 1.00 96.25 120 ALA A C 1
ATOM 919 O O . ALA A 1 120 ? -2.854 -10.293 -0.597 1.00 96.25 120 ALA A O 1
ATOM 920 N N . GLY A 1 121 ? -1.480 -8.731 0.221 1.00 92.38 121 GLY A N 1
ATOM 921 C CA . GLY A 1 121 ? -0.314 -9.158 -0.551 1.00 92.38 121 GLY A CA 1
ATOM 922 C C . GLY A 1 121 ? 0.171 -10.574 -0.229 1.00 92.38 121 GLY A C 1
ATOM 923 O O . GLY A 1 121 ? 0.763 -11.203 -1.103 1.00 92.38 121 GLY A O 1
ATOM 924 N N . GLN A 1 122 ? -0.084 -11.076 0.982 1.00 93.50 122 GLN A N 1
ATOM 925 C CA . GLN A 1 122 ? 0.336 -12.407 1.441 1.00 93.50 122 GLN A CA 1
ATOM 926 C C . GLN A 1 122 ? -0.530 -13.558 0.903 1.00 93.50 122 GLN A C 1
ATOM 928 O O . GLN A 1 122 ? -0.212 -14.723 1.118 1.00 93.50 122 GLN A O 1
ATOM 933 N N . LEU A 1 123 ? -1.581 -13.265 0.127 1.00 92.75 123 LEU A N 1
ATOM 934 C CA . LEU A 1 123 ? -2.305 -14.293 -0.634 1.00 92.75 123 LEU A CA 1
ATOM 935 C C . LEU A 1 123 ? -1.460 -14.891 -1.775 1.00 92.75 123 LEU A C 1
ATOM 937 O O . LEU A 1 123 ? -1.816 -15.926 -2.338 1.00 92.75 123 LEU A O 1
ATOM 941 N N . PHE A 1 124 ? -0.345 -14.245 -2.129 1.00 88.25 124 PHE A N 1
ATOM 942 C CA . PHE A 1 124 ? 0.537 -14.654 -3.214 1.00 88.25 124 PHE A CA 1
ATOM 943 C C . PHE A 1 124 ? 1.890 -15.103 -2.675 1.00 88.25 124 PHE A C 1
ATOM 945 O O . PHE A 1 124 ? 2.545 -14.391 -1.919 1.00 88.25 124 PHE A O 1
ATOM 952 N N . SER A 1 125 ? 2.369 -16.249 -3.165 1.00 82.00 125 SER A N 1
ATOM 953 C CA . SER A 1 125 ? 3.676 -16.800 -2.786 1.00 82.00 125 SER A CA 1
ATOM 954 C C . SER A 1 125 ? 4.842 -15.849 -3.079 1.00 82.00 125 SER A C 1
ATOM 956 O O . SER A 1 125 ? 5.877 -15.904 -2.417 1.00 82.00 125 SER A O 1
ATOM 958 N N . ASN A 1 126 ? 4.696 -14.970 -4.076 1.00 80.81 126 ASN A N 1
ATOM 959 C CA . ASN A 1 126 ? 5.646 -13.920 -4.424 1.00 80.81 126 ASN A CA 1
ATOM 960 C C . ASN A 1 126 ? 5.020 -12.545 -4.174 1.00 80.81 126 ASN A C 1
ATOM 962 O O . ASN A 1 126 ? 4.160 -12.113 -4.937 1.00 80.81 126 ASN A O 1
ATOM 966 N N . THR A 1 127 ? 5.489 -11.849 -3.138 1.00 83.25 127 THR A N 1
ATOM 967 C CA . THR A 1 127 ? 4.984 -10.531 -2.749 1.00 83.25 127 THR A CA 1
ATOM 968 C C . THR A 1 127 ? 6.108 -9.642 -2.229 1.00 83.25 127 THR A C 1
ATOM 970 O O . THR A 1 127 ? 7.080 -10.135 -1.666 1.00 83.25 127 THR A O 1
ATOM 973 N N . THR A 1 128 ? 5.979 -8.334 -2.444 1.00 82.69 128 THR A N 1
ATOM 974 C CA . THR A 1 128 ? 6.868 -7.297 -1.887 1.00 82.69 128 THR A CA 1
ATOM 975 C C . THR A 1 128 ? 6.299 -6.696 -0.601 1.00 82.69 128 THR A C 1
ATOM 977 O O . THR A 1 128 ? 6.840 -5.727 -0.078 1.00 82.69 128 THR A O 1
ATOM 980 N N . ASN A 1 129 ? 5.143 -7.194 -0.157 1.00 89.00 129 ASN A N 1
ATOM 981 C CA . ASN A 1 129 ? 4.459 -6.698 1.025 1.00 89.00 129 ASN A CA 1
ATOM 982 C C . ASN A 1 129 ? 5.080 -7.297 2.293 1.00 89.00 129 ASN A C 1
ATOM 984 O O . ASN A 1 129 ? 5.615 -8.405 2.235 1.00 89.00 129 ASN A O 1
ATOM 988 N N . PRO A 1 130 ? 4.976 -6.603 3.437 1.00 88.81 130 PRO A N 1
ATOM 989 C CA . PRO A 1 130 ? 5.331 -7.185 4.726 1.00 88.81 130 PRO A CA 1
ATOM 990 C C . PRO A 1 130 ? 4.412 -8.365 5.080 1.00 88.81 130 PRO A C 1
ATOM 992 O O . PRO A 1 130 ? 3.321 -8.519 4.518 1.00 88.81 130 PRO A O 1
ATOM 995 N N . ASP A 1 131 ? 4.833 -9.176 6.049 1.00 91.06 131 ASP A N 1
ATOM 996 C CA . ASP A 1 131 ? 4.118 -10.390 6.481 1.00 91.06 131 ASP A CA 1
ATOM 997 C C . ASP A 1 131 ? 2.734 -10.102 7.084 1.00 91.06 131 ASP A C 1
ATOM 999 O O . ASP A 1 131 ? 1.864 -10.965 7.088 1.00 91.06 131 ASP A O 1
ATOM 1003 N N . VAL A 1 132 ? 2.494 -8.861 7.513 1.00 93.69 132 VAL A N 1
ATOM 1004 C CA . VAL A 1 132 ? 1.213 -8.411 8.081 1.00 93.69 132 VAL A CA 1
ATOM 1005 C C . VAL A 1 132 ? 0.146 -8.068 7.031 1.00 93.69 132 VAL A C 1
ATOM 1007 O O . VAL A 1 132 ? -1.004 -7.829 7.379 1.00 93.69 132 VAL A O 1
ATOM 1010 N N . ALA A 1 133 ? 0.487 -8.020 5.737 1.00 95.00 133 ALA A N 1
ATOM 1011 C CA . ALA A 1 133 ? -0.457 -7.671 4.668 1.00 95.00 133 ALA A CA 1
ATOM 1012 C C . ALA A 1 133 ? -1.290 -8.887 4.210 1.00 95.00 133 ALA A C 1
ATOM 1014 O O . ALA A 1 133 ? -1.200 -9.335 3.062 1.00 95.00 133 ALA A O 1
ATOM 1015 N N . THR A 1 134 ? -2.078 -9.439 5.125 1.00 96.00 134 THR A N 1
ATOM 1016 C CA . THR A 1 134 ? -2.861 -10.684 5.001 1.00 96.00 134 THR A CA 1
ATOM 1017 C C . THR A 1 134 ? -4.268 -10.480 4.442 1.00 96.00 134 THR A C 1
ATOM 1019 O O . THR A 1 134 ? -4.891 -11.431 3.976 1.00 96.00 134 THR A O 1
ATOM 1022 N N . GLY A 1 135 ? -4.761 -9.238 4.415 1.00 96.69 135 GLY A N 1
ATOM 1023 C CA . GLY A 1 135 ? -6.115 -8.913 3.959 1.00 96.69 135 GLY A CA 1
ATOM 1024 C C . GLY A 1 135 ? -7.192 -9.008 5.043 1.00 96.69 135 GLY A C 1
ATOM 1025 O O . GLY A 1 135 ? -8.379 -8.968 4.711 1.00 96.69 135 GLY A O 1
ATOM 1026 N N . ASP A 1 136 ? -6.810 -9.083 6.320 1.00 96.62 136 ASP A N 1
ATOM 1027 C CA . ASP A 1 136 ? -7.740 -9.294 7.439 1.00 96.62 136 ASP A CA 1
ATOM 1028 C C . ASP A 1 136 ? -8.849 -8.238 7.500 1.00 96.62 136 ASP A C 1
ATOM 1030 O O . ASP A 1 136 ? -10.022 -8.581 7.633 1.00 96.62 136 ASP A O 1
ATOM 1034 N N . GLY A 1 137 ? -8.523 -6.954 7.312 1.00 96.75 137 GLY A N 1
ATOM 1035 C CA . GLY A 1 137 ? -9.533 -5.890 7.318 1.00 96.75 137 GLY A CA 1
ATOM 1036 C C . GLY A 1 137 ? -10.543 -5.987 6.174 1.00 96.75 137 GLY A C 1
ATOM 1037 O O . GLY A 1 137 ? -11.722 -5.711 6.385 1.00 96.75 137 GLY A O 1
ATOM 1038 N N . ILE A 1 138 ? -10.124 -6.444 4.987 1.00 97.19 138 ILE A N 1
ATOM 1039 C CA . ILE A 1 138 ? -11.039 -6.695 3.860 1.00 97.19 138 ILE A CA 1
ATOM 1040 C C . ILE A 1 138 ? -11.983 -7.846 4.221 1.00 97.19 138 ILE A C 1
ATOM 1042 O O . ILE A 1 138 ? -13.195 -7.739 4.027 1.00 97.19 138 ILE A O 1
ATOM 1046 N N . ALA A 1 139 ? -11.438 -8.931 4.776 1.00 96.62 139 ALA A N 1
ATOM 1047 C CA . ALA A 1 139 ? -12.212 -10.103 5.165 1.00 96.62 139 ALA A CA 1
ATOM 1048 C C . ALA A 1 139 ? -13.221 -9.786 6.282 1.00 96.62 139 ALA A C 1
ATOM 1050 O O . ALA A 1 139 ? -14.384 -10.174 6.178 1.00 96.62 139 ALA A O 1
ATOM 1051 N N . MET A 1 140 ? -12.801 -9.048 7.313 1.00 96.50 140 MET A N 1
ATOM 1052 C CA . MET A 1 140 ? -13.662 -8.580 8.403 1.00 96.50 140 MET A CA 1
ATOM 1053 C C . MET A 1 140 ? -14.779 -7.667 7.893 1.00 96.50 140 MET A C 1
ATOM 1055 O O . MET A 1 140 ? -15.947 -7.885 8.202 1.00 96.50 140 MET A O 1
ATOM 1059 N N . ALA A 1 141 ? -14.452 -6.683 7.048 1.00 95.50 141 ALA A N 1
ATOM 1060 C CA . ALA A 1 141 ? -15.457 -5.798 6.463 1.00 95.50 141 ALA A CA 1
ATOM 1061 C C . ALA A 1 141 ? -16.496 -6.582 5.646 1.00 95.50 141 ALA A C 1
ATOM 1063 O O . ALA A 1 141 ? -17.697 -6.345 5.783 1.00 95.50 141 ALA A O 1
ATOM 1064 N N . TYR A 1 142 ? -16.045 -7.541 4.832 1.00 95.75 142 TYR A N 1
ATOM 1065 C CA . TYR A 1 142 ? -16.929 -8.394 4.041 1.00 95.75 142 TYR A CA 1
ATOM 1066 C C . TYR A 1 142 ? -17.856 -9.248 4.916 1.00 95.75 142 TYR A C 1
ATOM 1068 O O . TYR A 1 142 ? -19.064 -9.273 4.678 1.00 95.75 142 TYR A O 1
ATOM 1076 N N . ARG A 1 143 ? -17.325 -9.902 5.962 1.00 94.56 143 ARG A N 1
ATOM 1077 C CA . ARG A 1 143 ? -18.147 -10.653 6.931 1.00 94.56 143 ARG A CA 1
ATOM 1078 C C . ARG A 1 143 ? -19.146 -9.755 7.651 1.00 94.56 143 ARG A C 1
ATOM 1080 O O . ARG A 1 143 ? -20.275 -10.175 7.886 1.00 94.56 143 ARG A O 1
ATOM 1087 N N . GLY A 1 144 ? -18.763 -8.507 7.909 1.00 92.62 144 GLY A N 1
ATOM 1088 C CA . GLY A 1 144 ? -19.638 -7.475 8.449 1.00 92.62 144 GLY A CA 1
ATOM 1089 C C . GLY A 1 144 ? -20.701 -6.934 7.483 1.00 92.62 144 GLY A C 1
ATOM 1090 O O . GLY A 1 144 ? -21.415 -5.994 7.825 1.00 92.62 144 GLY A O 1
ATOM 1091 N N . GLY A 1 145 ? -20.818 -7.492 6.275 1.00 92.56 145 GLY A N 1
ATOM 1092 C CA . GLY A 1 145 ? -21.830 -7.114 5.287 1.00 92.56 145 GLY A CA 1
ATOM 1093 C C . GLY A 1 145 ? -21.430 -5.951 4.376 1.00 92.56 145 GLY A C 1
ATOM 1094 O O . GLY A 1 145 ? -22.245 -5.503 3.564 1.00 92.56 145 GLY A O 1
ATOM 1095 N N . ALA A 1 146 ? -20.191 -5.456 4.463 1.00 94.50 146 ALA A N 1
ATOM 1096 C CA . ALA A 1 146 ? -19.700 -4.456 3.526 1.00 94.50 146 ALA A CA 1
ATOM 1097 C C . ALA A 1 146 ? -19.532 -5.059 2.124 1.00 94.50 146 ALA A C 1
ATOM 1099 O O . ALA A 1 146 ? -19.076 -6.190 1.944 1.00 94.50 146 ALA A O 1
ATOM 1100 N N . LYS A 1 147 ? -19.858 -4.270 1.096 1.00 95.25 147 LYS A N 1
ATOM 1101 C CA . LYS A 1 147 ? -19.569 -4.642 -0.291 1.00 95.25 147 LYS A CA 1
ATOM 1102 C C . LYS A 1 147 ? -18.090 -4.415 -0.581 1.00 95.25 147 LYS A C 1
ATOM 1104 O O . LYS A 1 147 ? -17.596 -3.301 -0.426 1.00 95.25 147 LYS A O 1
ATOM 1109 N N . VAL A 1 148 ? -17.427 -5.452 -1.072 1.00 95.94 148 VAL A N 1
ATOM 1110 C CA . VAL A 1 148 ? -16.065 -5.398 -1.613 1.00 95.94 148 VAL A CA 1
ATOM 1111 C C . VAL A 1 148 ? -16.132 -5.507 -3.137 1.00 95.94 148 VAL A C 1
ATOM 1113 O O . VAL A 1 148 ? -17.033 -6.147 -3.676 1.00 95.94 148 VAL A O 1
ATOM 1116 N N . THR A 1 149 ? -15.224 -4.841 -3.842 1.00 95.25 149 THR A N 1
ATOM 1117 C CA . THR A 1 149 ? -15.169 -4.806 -5.313 1.00 95.25 149 THR A CA 1
ATOM 1118 C C . THR A 1 149 ? -13.718 -4.813 -5.757 1.00 95.25 149 THR A C 1
ATOM 1120 O O . THR A 1 149 ? -12.837 -4.501 -4.955 1.00 95.25 149 THR A O 1
ATOM 1123 N N . ASP A 1 150 ? -13.489 -5.121 -7.031 1.00 94.88 150 ASP A N 1
ATOM 1124 C CA . ASP A 1 150 ? -12.201 -4.946 -7.706 1.00 94.88 150 ASP A CA 1
ATOM 1125 C C . ASP A 1 150 ? -11.070 -5.804 -7.100 1.00 94.88 150 ASP A C 1
ATOM 1127 O O . ASP A 1 150 ? -9.888 -5.520 -7.294 1.00 94.88 150 ASP A O 1
ATOM 1131 N N . LEU A 1 151 ? -11.423 -6.877 -6.376 1.00 94.88 151 LEU A N 1
ATOM 1132 C CA . LEU A 1 151 ? -10.472 -7.788 -5.725 1.00 94.88 151 LEU A CA 1
ATOM 1133 C C . LEU A 1 151 ? -9.638 -8.586 -6.739 1.00 94.88 151 LEU A C 1
ATOM 1135 O O . LEU A 1 151 ? -8.564 -9.083 -6.408 1.00 94.88 151 LEU A O 1
ATOM 1139 N N . GLU A 1 152 ? -10.112 -8.695 -7.978 1.00 92.94 152 GLU A N 1
ATOM 1140 C CA . GLU A 1 152 ? -9.384 -9.269 -9.104 1.00 92.94 152 GLU A CA 1
ATOM 1141 C C . GLU A 1 152 ? -8.243 -8.369 -9.609 1.00 92.94 152 GLU A C 1
ATOM 1143 O O . GLU A 1 152 ? -7.321 -8.851 -10.272 1.00 92.94 152 GLU A O 1
ATOM 1148 N N . PHE A 1 153 ? -8.263 -7.070 -9.292 1.00 92.25 153 PHE A N 1
ATOM 1149 C CA . PHE A 1 153 ? -7.262 -6.111 -9.756 1.00 92.25 153 PHE A CA 1
ATOM 1150 C C . PHE A 1 153 ? -6.057 -6.045 -8.811 1.00 92.25 153 PHE A C 1
ATOM 1152 O O . PHE A 1 153 ? -5.783 -5.033 -8.166 1.00 92.25 153 PHE A O 1
ATOM 1159 N N . ILE A 1 154 ? -5.285 -7.130 -8.778 1.00 90.56 154 ILE A N 1
ATOM 1160 C CA . ILE A 1 154 ? -4.018 -7.203 -8.045 1.00 90.56 154 ILE A CA 1
ATOM 1161 C C . ILE A 1 154 ? -2.862 -6.737 -8.934 1.00 90.56 154 ILE A C 1
ATOM 1163 O O . ILE A 1 154 ? -2.622 -7.273 -10.018 1.00 90.56 154 ILE A O 1
ATOM 1167 N N . GLN A 1 155 ? -2.110 -5.740 -8.464 1.00 88.56 155 GLN A N 1
ATOM 1168 C CA . GLN A 1 155 ? -0.934 -5.241 -9.170 1.00 88.56 155 GLN A CA 1
ATOM 1169 C C . GLN A 1 155 ? 0.330 -5.985 -8.732 1.00 88.56 155 GLN A C 1
ATOM 1171 O O . GLN A 1 155 ? 0.743 -5.911 -7.577 1.00 88.56 155 GLN A O 1
ATOM 1176 N N . PHE A 1 156 ? 1.002 -6.618 -9.691 1.00 84.62 156 PHE A N 1
ATOM 1177 C CA . PHE A 1 156 ? 2.339 -7.172 -9.497 1.00 84.62 156 PHE A CA 1
ATOM 1178 C C . PHE A 1 156 ? 3.387 -6.145 -9.902 1.00 84.62 156 PHE A C 1
ATOM 1180 O O . PHE A 1 156 ? 3.327 -5.579 -10.997 1.00 84.62 156 PHE A O 1
ATOM 1187 N N . HIS A 1 157 ? 4.363 -5.906 -9.029 1.00 83.31 157 HIS A N 1
ATOM 1188 C CA . HIS A 1 157 ? 5.460 -5.021 -9.379 1.00 83.31 157 HIS A CA 1
ATOM 1189 C C . HIS A 1 157 ? 6.424 -5.728 -10.349 1.00 83.31 157 HIS A C 1
ATOM 1191 O O . HIS A 1 157 ? 6.917 -6.808 -10.022 1.00 83.31 157 HIS A O 1
ATOM 1197 N N . PRO A 1 158 ? 6.742 -5.140 -11.520 1.00 76.31 158 PRO A N 1
ATOM 1198 C CA . PRO A 1 158 ? 7.500 -5.834 -12.563 1.00 76.31 158 PRO A CA 1
ATOM 1199 C C . PRO A 1 158 ? 8.969 -6.098 -12.200 1.00 76.31 158 PRO A C 1
ATOM 1201 O O . PRO A 1 158 ? 9.587 -6.992 -12.764 1.00 76.31 158 PRO A O 1
ATOM 1204 N N . THR A 1 159 ? 9.544 -5.320 -11.281 1.00 75.19 159 THR A N 1
ATOM 1205 C CA . THR A 1 159 ? 10.977 -5.360 -10.933 1.00 75.19 159 THR A CA 1
ATOM 1206 C C . THR A 1 159 ? 11.220 -5.733 -9.468 1.00 75.19 159 THR A C 1
ATOM 1208 O O . THR A 1 159 ? 12.036 -5.118 -8.787 1.00 75.19 159 THR A O 1
ATOM 1211 N N . ALA A 1 160 ? 10.488 -6.717 -8.942 1.00 74.31 160 ALA A N 1
ATOM 1212 C CA . ALA A 1 160 ? 10.849 -7.320 -7.658 1.00 74.31 160 ALA A CA 1
ATOM 1213 C C . ALA A 1 160 ? 12.160 -8.116 -7.805 1.00 74.31 160 ALA A C 1
ATOM 1215 O O . ALA A 1 160 ? 12.332 -8.872 -8.764 1.00 74.31 160 ALA A O 1
ATOM 1216 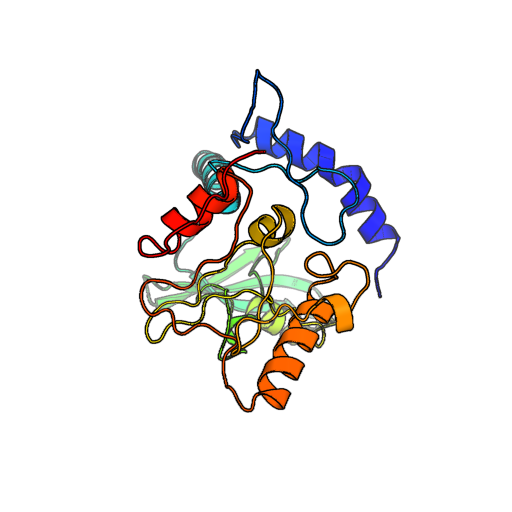N N . LEU A 1 161 ? 13.095 -7.932 -6.873 1.00 67.94 161 LEU A N 1
ATOM 1217 C CA . LEU A 1 161 ? 14.352 -8.666 -6.842 1.00 67.94 161 LEU A CA 1
ATOM 1218 C C . LEU A 1 161 ? 14.067 -10.138 -6.541 1.00 67.94 161 LEU A C 1
ATOM 1220 O O . LEU A 1 161 ? 13.457 -10.473 -5.525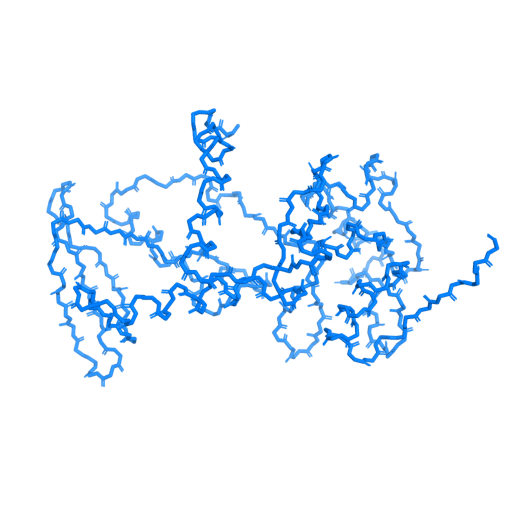 1.00 67.94 161 LEU A O 1
ATOM 1224 N N . TYR A 1 162 ? 14.557 -11.015 -7.410 1.00 61.78 162 TYR A N 1
ATOM 1225 C CA . TYR A 1 162 ? 14.528 -12.450 -7.182 1.00 61.78 162 TYR A CA 1
ATOM 1226 C C . TYR A 1 162 ? 15.897 -12.921 -6.685 1.00 61.78 162 TYR A C 1
ATOM 1228 O O . TYR A 1 162 ? 16.887 -12.858 -7.413 1.00 61.78 162 TYR A O 1
ATOM 1236 N N . HIS A 1 163 ? 15.949 -13.406 -5.445 1.00 60.81 163 HIS A N 1
ATOM 1237 C CA . HIS A 1 163 ? 17.108 -14.093 -4.885 1.00 60.81 163 HIS A CA 1
ATOM 1238 C C . HIS A 1 163 ? 16.634 -15.206 -3.949 1.00 60.81 163 HIS A C 1
ATOM 1240 O O . HIS A 1 163 ? 15.686 -15.011 -3.186 1.00 60.81 163 HIS A O 1
ATOM 1246 N N . GLN A 1 164 ? 17.278 -16.372 -4.001 1.00 53.59 164 GLN A N 1
ATOM 1247 C CA . GLN A 1 164 ? 16.951 -17.464 -3.086 1.00 53.59 164 GLN A CA 1
ATOM 1248 C C . GLN A 1 164 ? 17.292 -17.052 -1.647 1.00 53.59 164 GLN A C 1
ATOM 1250 O O . GLN A 1 164 ? 18.413 -16.645 -1.369 1.00 53.59 164 GLN A O 1
ATOM 1255 N N . GLY A 1 165 ? 16.322 -17.151 -0.735 1.00 49.94 165 GLY A N 1
ATOM 1256 C CA . GLY A 1 165 ? 16.539 -16.948 0.703 1.00 49.94 165 GLY A CA 1
ATOM 1257 C C . GLY A 1 165 ? 16.469 -15.506 1.223 1.00 49.94 165 GLY A C 1
ATOM 1258 O O . GLY A 1 165 ? 16.596 -15.325 2.427 1.00 49.94 165 GLY A O 1
ATOM 1259 N N . ASN A 1 166 ? 16.227 -14.496 0.377 1.00 53.88 166 ASN A N 1
ATOM 1260 C CA . ASN A 1 166 ? 16.006 -13.115 0.831 1.00 53.88 166 ASN A CA 1
ATOM 1261 C C . ASN A 1 166 ? 14.523 -12.718 0.747 1.00 53.88 166 ASN A C 1
ATOM 1263 O O . ASN A 1 166 ? 13.826 -13.172 -0.169 1.00 53.88 166 ASN A O 1
ATOM 1267 N N . PRO A 1 167 ? 14.038 -11.828 1.638 1.00 53.78 167 PRO A N 1
ATOM 1268 C CA . PRO A 1 167 ? 12.760 -11.163 1.425 1.00 53.78 167 PRO A CA 1
ATOM 1269 C C . PRO A 1 167 ? 12.788 -10.465 0.061 1.00 53.78 167 PRO A C 1
ATOM 1271 O O . PRO A 1 167 ? 13.802 -9.891 -0.347 1.00 53.78 167 PRO A O 1
ATOM 1274 N N . LYS A 1 168 ? 11.684 -10.572 -0.679 1.00 63.88 168 LYS A N 1
ATOM 1275 C CA . LYS A 1 168 ? 11.577 -10.135 -2.077 1.00 63.88 168 LYS A CA 1
ATOM 1276 C C . LYS A 1 168 ? 11.583 -8.611 -2.130 1.00 63.88 168 LYS A C 1
ATOM 1278 O O . LYS A 1 168 ? 10.545 -7.958 -2.063 1.00 63.88 168 LYS A O 1
ATOM 1283 N N . PHE A 1 169 ? 12.789 -8.058 -2.197 1.00 68.12 169 PHE A N 1
ATOM 1284 C CA . PHE A 1 169 ? 13.036 -6.627 -2.155 1.00 68.12 169 PHE A CA 1
ATOM 1285 C C . PHE A 1 169 ? 12.550 -5.939 -3.434 1.00 68.12 169 PHE A C 1
ATOM 1287 O O . PHE A 1 169 ? 12.684 -6.461 -4.541 1.00 68.12 169 PHE A O 1
ATOM 1294 N N . LEU A 1 170 ? 12.003 -4.736 -3.295 1.00 72.81 170 LEU A N 1
ATOM 1295 C CA . LEU A 1 170 ? 11.489 -3.958 -4.411 1.00 72.81 170 LEU A CA 1
ATOM 1296 C C . LEU A 1 170 ? 12.597 -3.129 -5.075 1.00 72.81 170 LEU A C 1
ATOM 1298 O O . LEU A 1 170 ? 13.095 -2.183 -4.473 1.00 72.81 170 LEU A O 1
ATOM 1302 N N . ILE A 1 171 ? 12.924 -3.385 -6.347 1.00 73.25 171 ILE A N 1
ATOM 1303 C CA . ILE A 1 171 ? 13.706 -2.411 -7.124 1.00 73.25 171 ILE A CA 1
ATOM 1304 C C . ILE A 1 171 ? 12.746 -1.320 -7.591 1.00 73.25 171 ILE A C 1
ATOM 1306 O O . ILE A 1 171 ? 11.856 -1.581 -8.409 1.00 73.25 171 ILE A O 1
ATOM 1310 N N . SER A 1 172 ? 12.932 -0.112 -7.057 1.00 71.44 172 SER A N 1
ATOM 1311 C CA . SER A 1 172 ? 12.058 1.034 -7.307 1.00 71.44 172 SER A CA 1
ATOM 1312 C C . SER A 1 172 ? 11.875 1.322 -8.800 1.00 71.44 172 SER A C 1
ATOM 1314 O O . SER A 1 172 ? 12.826 1.304 -9.583 1.00 71.44 172 SER A O 1
ATOM 1316 N N . GLU A 1 173 ? 10.644 1.653 -9.191 1.00 76.31 173 GLU A N 1
ATOM 1317 C CA . GLU A 1 173 ? 10.291 2.104 -10.544 1.00 76.31 173 GLU A CA 1
ATOM 1318 C C . GLU A 1 173 ? 11.067 3.353 -10.976 1.00 76.31 173 GLU A C 1
ATOM 1320 O O . GLU A 1 173 ? 11.337 3.533 -12.166 1.00 76.31 173 GLU A O 1
ATOM 1325 N N . ALA A 1 174 ? 11.524 4.141 -10.002 1.00 69.56 174 ALA A N 1
ATOM 1326 C CA . ALA A 1 174 ? 12.535 5.175 -10.160 1.00 69.56 174 ALA A CA 1
ATOM 1327 C C . ALA A 1 174 ? 13.696 4.764 -11.069 1.00 69.56 174 ALA A C 1
ATOM 1329 O O . ALA A 1 174 ? 14.140 5.547 -11.898 1.00 69.56 174 ALA A O 1
ATOM 1330 N N . VAL A 1 175 ? 14.181 3.529 -10.921 1.00 74.19 175 VAL A N 1
ATOM 1331 C CA . VAL A 1 175 ? 15.346 3.023 -11.648 1.00 74.19 175 VAL A CA 1
ATOM 1332 C C . VAL A 1 175 ? 15.057 2.961 -13.151 1.00 74.19 175 VAL A C 1
ATOM 1334 O O . VAL A 1 175 ? 15.899 3.376 -13.944 1.00 74.19 175 VAL A O 1
ATOM 1337 N N . ARG A 1 176 ? 13.843 2.551 -13.550 1.00 80.50 176 ARG A N 1
ATOM 1338 C CA . ARG A 1 176 ? 13.379 2.630 -14.950 1.00 80.50 176 ARG A CA 1
ATOM 1339 C C . ARG A 1 176 ? 13.178 4.079 -15.394 1.00 80.50 176 ARG A C 1
ATOM 1341 O O . ARG A 1 176 ? 13.613 4.440 -16.481 1.00 80.50 176 ARG A O 1
ATOM 1348 N N . GLY A 1 177 ? 12.596 4.916 -14.529 1.00 72.19 177 GLY A N 1
ATOM 1349 C CA . GLY A 1 177 ? 12.471 6.371 -14.726 1.00 72.19 177 GLY A CA 1
ATOM 1350 C C . GLY A 1 177 ? 13.800 7.073 -15.023 1.00 72.19 177 GLY A C 1
ATOM 1351 O O . GLY A 1 177 ? 13.850 8.037 -15.780 1.00 72.19 177 GLY A O 1
ATOM 1352 N N . GLU A 1 178 ? 14.885 6.553 -14.460 1.00 71.75 178 GLU A N 1
ATOM 1353 C CA . GLU A 1 178 ? 16.249 7.061 -14.598 1.00 71.75 178 GLU A CA 1
ATOM 1354 C C . GLU A 1 178 ? 17.047 6.386 -15.735 1.00 71.75 178 GLU A C 1
ATOM 1356 O O . GLU A 1 178 ? 18.266 6.562 -15.831 1.00 71.75 178 GLU A O 1
ATOM 1361 N N . GLY A 1 179 ? 16.365 5.641 -16.613 1.00 73.81 179 GLY A N 1
ATOM 1362 C CA . GLY A 1 179 ? 16.919 5.103 -17.857 1.00 73.81 179 GLY A CA 1
ATOM 1363 C C . GLY A 1 179 ? 17.436 3.669 -17.782 1.00 73.81 179 GLY A C 1
ATOM 1364 O O . GLY A 1 179 ? 18.164 3.253 -18.678 1.00 73.81 179 GLY A O 1
ATOM 1365 N N . ALA A 1 180 ? 17.101 2.908 -16.736 1.00 76.88 180 ALA A N 1
ATOM 1366 C CA . ALA A 1 180 ? 17.426 1.486 -16.706 1.00 76.88 180 ALA A CA 1
ATOM 1367 C C . ALA A 1 180 ? 16.678 0.714 -17.797 1.00 76.88 180 ALA A C 1
ATOM 1369 O O . ALA A 1 180 ? 15.472 0.885 -17.964 1.00 76.88 180 ALA A O 1
ATOM 1370 N N . ILE A 1 181 ? 17.397 -0.186 -18.470 1.00 78.38 181 ILE A N 1
ATOM 1371 C CA . ILE A 1 181 ? 16.890 -1.000 -19.580 1.00 78.38 181 ILE A CA 1
ATOM 1372 C C . ILE A 1 181 ? 16.579 -2.416 -19.091 1.00 78.38 181 ILE A C 1
ATOM 1374 O O . ILE A 1 181 ? 17.403 -3.042 -18.416 1.00 78.38 181 ILE A O 1
ATOM 1378 N N . LEU A 1 182 ? 15.413 -2.950 -19.466 1.00 81.19 182 LEU A N 1
ATOM 1379 C CA . LEU A 1 182 ? 15.046 -4.336 -19.171 1.00 81.19 182 LEU A CA 1
ATOM 1380 C C . LEU A 1 182 ? 15.591 -5.272 -20.256 1.00 81.19 182 LEU A C 1
ATOM 1382 O O . LEU A 1 182 ? 15.255 -5.132 -21.432 1.00 81.19 182 LEU A O 1
ATOM 1386 N N . LYS A 1 183 ? 16.412 -6.247 -19.848 1.00 80.25 183 LYS A N 1
ATOM 1387 C CA . LYS A 1 183 ? 17.061 -7.226 -20.734 1.00 80.25 183 LYS A CA 1
ATOM 1388 C C . LYS A 1 183 ? 16.570 -8.655 -20.438 1.00 80.25 183 LYS A C 1
ATOM 1390 O O . LYS A 1 183 ? 16.257 -8.983 -19.293 1.00 80.25 183 LYS A O 1
ATOM 1395 N N . ASN A 1 184 ? 16.458 -9.497 -21.467 1.00 77.88 184 ASN A N 1
ATOM 1396 C CA . ASN A 1 184 ? 16.079 -10.914 -21.347 1.00 77.88 184 ASN A CA 1
ATOM 1397 C C . ASN A 1 184 ? 17.281 -11.794 -20.939 1.00 77.88 184 ASN A C 1
ATOM 1399 O O . ASN A 1 184 ? 18.368 -11.268 -20.714 1.00 77.88 184 ASN A O 1
ATOM 1403 N N . ILE A 1 185 ? 17.113 -13.127 -20.860 1.00 76.75 185 ILE A N 1
ATOM 1404 C CA . ILE A 1 185 ? 18.202 -14.044 -20.451 1.00 76.75 185 ILE A CA 1
ATOM 1405 C C . ILE A 1 185 ? 19.443 -14.021 -21.362 1.00 76.75 185 ILE A C 1
ATOM 1407 O O . ILE A 1 185 ? 20.543 -14.344 -20.921 1.00 76.75 185 ILE A O 1
ATOM 1411 N N . ASN A 1 186 ? 19.281 -13.565 -22.602 1.00 77.56 186 ASN A N 1
ATOM 1412 C CA . ASN A 1 186 ? 20.353 -13.437 -23.583 1.00 77.56 186 ASN A CA 1
ATOM 1413 C C . ASN A 1 186 ? 21.036 -12.056 -23.532 1.00 77.56 186 ASN A C 1
ATOM 1415 O O . ASN A 1 186 ? 21.931 -11.785 -24.326 1.00 77.56 186 ASN A O 1
ATOM 1419 N N . GLY A 1 187 ? 20.620 -11.171 -22.617 1.00 77.62 187 GLY A N 1
ATOM 1420 C CA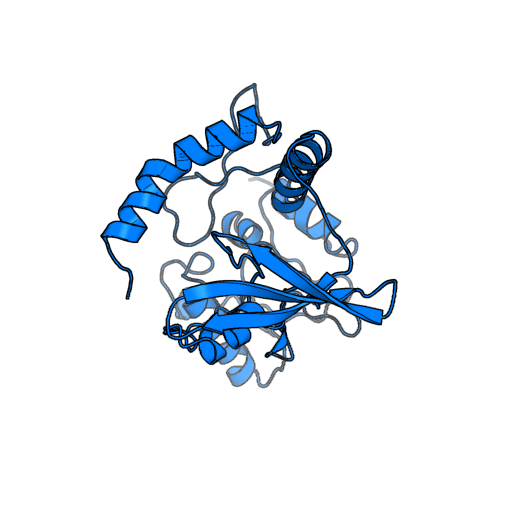 . GLY A 1 187 ? 21.130 -9.803 -22.513 1.00 77.62 187 GLY A CA 1
ATOM 1421 C C . GLY A 1 187 ? 20.502 -8.823 -23.509 1.00 77.62 187 GLY A C 1
ATOM 1422 O O . GLY A 1 187 ? 20.979 -7.696 -23.639 1.00 77.62 187 GLY A O 1
ATOM 1423 N N . GLU A 1 188 ? 19.428 -9.211 -24.195 1.00 82.38 188 GLU A N 1
ATOM 1424 C CA . GLU A 1 188 ? 18.793 -8.398 -25.232 1.00 82.38 188 GLU A CA 1
ATOM 1425 C C . GLU A 1 188 ? 17.702 -7.508 -24.620 1.00 82.38 188 GLU A C 1
ATOM 1427 O O . GLU A 1 188 ? 16.842 -8.015 -23.886 1.00 82.38 188 GLU A O 1
ATOM 1432 N N . PRO A 1 189 ? 17.672 -6.197 -24.925 1.00 84.44 189 PRO A N 1
ATOM 1433 C CA . PRO A 1 189 ? 16.507 -5.368 -24.641 1.00 84.44 189 PRO A CA 1
ATOM 1434 C C . PRO A 1 189 ? 15.277 -5.943 -25.350 1.00 84.44 189 PRO A C 1
ATOM 1436 O O . PRO A 1 189 ? 15.388 -6.419 -26.479 1.00 84.44 189 PRO A O 1
ATOM 1439 N N . PHE A 1 190 ? 14.103 -5.899 -24.720 1.00 86.06 190 PHE A N 1
ATOM 1440 C CA . PHE A 1 190 ? 12.895 -6.496 -25.317 1.00 86.06 190 PHE A CA 1
ATOM 1441 C C . PHE A 1 190 ? 11.662 -5.592 -25.300 1.00 86.06 190 PHE A C 1
ATOM 1443 O O . PHE A 1 190 ? 10.763 -5.781 -26.121 1.00 86.06 190 PHE A O 1
ATOM 1450 N N . MET A 1 191 ? 11.596 -4.601 -24.405 1.00 89.56 191 MET A N 1
ATOM 1451 C CA . MET A 1 191 ? 10.381 -3.809 -24.176 1.00 89.56 191 MET A CA 1
ATOM 1452 C C . MET A 1 191 ? 9.915 -3.007 -25.400 1.00 89.56 191 MET A C 1
ATOM 1454 O O . MET A 1 191 ? 8.716 -2.762 -25.537 1.00 89.56 191 MET A O 1
ATOM 1458 N N . TYR A 1 192 ? 10.820 -2.672 -26.327 1.00 94.19 192 TYR A N 1
ATOM 1459 C CA . TYR A 1 192 ? 10.485 -1.954 -27.565 1.00 94.19 192 TYR A CA 1
ATOM 1460 C C . TYR A 1 192 ? 9.499 -2.731 -28.448 1.00 94.19 192 TYR A C 1
ATOM 1462 O O . TYR A 1 192 ? 8.750 -2.130 -29.212 1.00 94.19 192 TYR A O 1
ATOM 1470 N N . SER A 1 193 ? 9.472 -4.063 -28.327 1.00 94.25 193 SER A N 1
ATOM 1471 C CA . SER A 1 193 ? 8.545 -4.923 -29.069 1.00 94.25 193 SER A CA 1
ATOM 1472 C C . SER A 1 193 ? 7.145 -5.005 -28.444 1.00 94.25 193 SER A C 1
ATOM 1474 O O . SER A 1 193 ? 6.229 -5.520 -29.079 1.00 94.25 193 SER A O 1
ATOM 1476 N N . TYR A 1 194 ? 6.963 -4.487 -27.221 1.00 92.19 194 TYR A N 1
ATOM 1477 C CA . TYR A 1 194 ? 5.705 -4.578 -26.471 1.00 92.19 194 TYR A CA 1
ATOM 1478 C C . TYR A 1 194 ? 4.973 -3.245 -26.340 1.00 92.19 194 TYR A C 1
ATOM 1480 O O . TYR A 1 194 ? 3.744 -3.235 -26.294 1.00 92.19 194 TYR A O 1
ATOM 1488 N N . HIS A 1 195 ? 5.690 -2.122 -26.223 1.00 95.06 195 HIS A N 1
ATOM 1489 C CA . HIS A 1 195 ? 5.050 -0.828 -25.993 1.00 95.06 195 HIS A CA 1
ATOM 1490 C C . HIS A 1 195 ? 5.911 0.360 -26.456 1.00 95.06 195 HIS A C 1
ATOM 1492 O O . HIS A 1 195 ? 7.112 0.365 -26.184 1.00 95.06 195 HIS A O 1
ATOM 1498 N N . PRO A 1 196 ? 5.320 1.424 -27.042 1.00 93.12 196 PRO A N 1
ATOM 1499 C CA . PRO A 1 196 ? 6.065 2.615 -27.473 1.00 93.12 196 PRO A CA 1
ATOM 1500 C C . PRO A 1 196 ? 6.799 3.357 -26.347 1.00 93.12 196 PRO A C 1
ATOM 1502 O O . PRO A 1 196 ? 7.834 3.964 -26.587 1.00 93.12 196 PRO A O 1
ATOM 1505 N N . LEU A 1 197 ? 6.274 3.309 -25.115 1.00 89.25 197 LEU A N 1
ATOM 1506 C CA . LEU A 1 197 ? 6.936 3.888 -23.928 1.00 89.25 197 LEU A CA 1
ATOM 1507 C C . LEU A 1 197 ? 8.049 3.002 -23.344 1.00 89.25 197 LEU A C 1
ATOM 1509 O O . LEU A 1 197 ? 8.666 3.394 -22.357 1.00 89.25 197 LEU A O 1
ATOM 1513 N N . VAL A 1 198 ? 8.286 1.820 -23.919 1.00 90.44 198 VAL A N 1
ATOM 1514 C CA . VAL A 1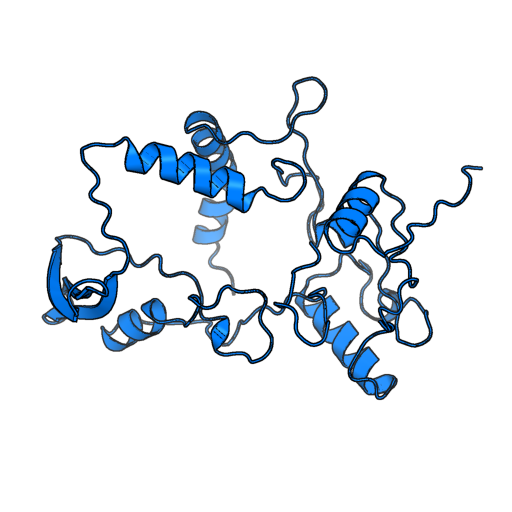 198 ? 9.374 0.907 -23.542 1.00 90.44 198 VAL A CA 1
ATOM 1515 C C . VAL A 1 198 ? 9.382 0.652 -22.020 1.00 90.44 198 VAL A C 1
ATOM 1517 O O . VAL A 1 198 ? 8.350 0.246 -21.481 1.00 90.44 198 VAL A O 1
ATOM 1520 N N . GLU A 1 199 ? 10.472 0.904 -21.290 1.00 83.50 199 GLU A N 1
ATOM 1521 C CA . GLU A 1 199 ? 10.558 0.690 -19.836 1.00 83.50 199 GLU A CA 1
ATOM 1522 C C . GLU A 1 199 ? 9.655 1.608 -18.999 1.00 83.50 199 GLU A C 1
ATOM 1524 O O . GLU A 1 199 ? 9.411 1.308 -17.830 1.00 83.50 199 GLU A O 1
ATOM 1529 N N . LEU A 1 200 ? 9.118 2.691 -19.567 1.00 84.94 200 LEU A N 1
ATOM 1530 C CA . LEU A 1 200 ? 8.167 3.592 -18.902 1.00 84.94 200 LEU A CA 1
ATOM 1531 C C . LEU A 1 200 ? 6.701 3.235 -19.179 1.00 84.94 200 LEU A C 1
ATOM 1533 O O . LEU A 1 200 ? 5.798 3.984 -18.791 1.00 84.94 200 LEU A O 1
ATOM 1537 N N . ALA A 1 201 ? 6.450 2.107 -19.849 1.00 88.56 201 ALA A N 1
ATOM 1538 C CA . ALA A 1 201 ? 5.106 1.578 -20.020 1.00 88.56 201 ALA A CA 1
ATOM 1539 C C . ALA A 1 201 ? 4.422 1.305 -18.660 1.00 88.56 201 ALA A C 1
ATOM 1541 O O . ALA A 1 201 ? 5.102 1.048 -17.661 1.00 88.56 201 ALA A O 1
ATOM 1542 N N . PRO A 1 202 ? 3.076 1.327 -18.613 1.00 89.31 202 PRO A N 1
ATOM 1543 C CA . PRO A 1 202 ? 2.304 0.893 -17.453 1.00 89.31 202 PRO A CA 1
ATOM 1544 C C . PRO A 1 202 ? 2.773 -0.453 -16.884 1.00 89.31 202 PRO A C 1
ATOM 1546 O O . PRO A 1 202 ? 3.124 -1.374 -17.627 1.00 89.31 202 PRO A O 1
ATOM 1549 N N . ARG A 1 203 ? 2.761 -0.573 -15.551 1.00 86.38 203 ARG A N 1
ATOM 1550 C CA . ARG A 1 203 ? 3.304 -1.737 -14.825 1.00 86.38 203 ARG A CA 1
ATOM 1551 C C . ARG A 1 203 ? 2.723 -3.068 -15.295 1.00 86.38 203 ARG A C 1
ATOM 1553 O O . ARG A 1 203 ? 3.458 -4.045 -15.384 1.00 86.38 203 ARG A O 1
ATOM 1560 N N . ASP A 1 204 ? 1.435 -3.106 -15.618 1.00 87.50 204 ASP A N 1
ATOM 1561 C CA . ASP A 1 204 ? 0.754 -4.305 -16.101 1.00 87.50 204 ASP A CA 1
ATOM 1562 C C . ASP A 1 204 ? 1.285 -4.756 -17.474 1.00 87.50 204 ASP A C 1
ATOM 1564 O O . ASP A 1 204 ? 1.471 -5.951 -17.700 1.00 87.50 204 ASP A O 1
ATOM 1568 N N . ILE A 1 205 ? 1.600 -3.815 -18.372 1.00 90.00 205 ILE A N 1
ATOM 1569 C CA . ILE A 1 205 ? 2.232 -4.103 -19.667 1.00 90.00 205 ILE A CA 1
ATOM 1570 C C . ILE A 1 205 ? 3.641 -4.651 -19.453 1.00 90.00 205 ILE A C 1
ATOM 1572 O O . ILE A 1 205 ? 3.979 -5.690 -20.018 1.00 90.00 205 ILE A O 1
ATOM 1576 N N . VAL A 1 206 ? 4.440 -3.992 -18.609 1.00 86.81 206 VAL A N 1
ATOM 1577 C CA . VAL A 1 206 ? 5.813 -4.424 -18.311 1.00 86.81 206 VAL A CA 1
ATOM 1578 C C . VAL A 1 206 ? 5.816 -5.824 -17.688 1.00 86.81 206 VAL A C 1
ATOM 1580 O O . VAL A 1 206 ? 6.536 -6.700 -18.155 1.00 86.81 206 VAL A O 1
ATOM 1583 N N . ALA A 1 207 ? 4.971 -6.081 -16.686 1.00 86.31 207 ALA A N 1
ATOM 1584 C CA . ALA A 1 207 ? 4.886 -7.384 -16.025 1.00 86.31 207 ALA A CA 1
ATOM 1585 C C . ALA A 1 207 ? 4.472 -8.510 -16.9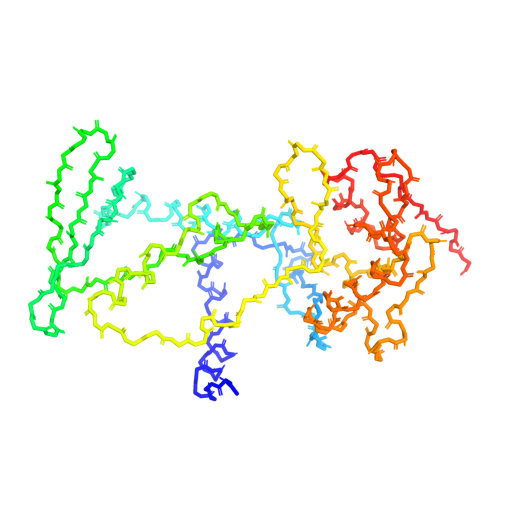94 1.00 86.31 207 ALA A C 1
ATOM 1587 O O . ALA A 1 207 ? 5.049 -9.604 -16.970 1.00 86.31 207 ALA A O 1
ATOM 1588 N N . ARG A 1 208 ? 3.516 -8.246 -17.899 1.00 86.44 208 ARG A N 1
ATOM 1589 C CA . ARG A 1 208 ? 3.132 -9.200 -18.954 1.00 86.44 208 ARG A CA 1
ATOM 1590 C C . ARG A 1 208 ? 4.263 -9.445 -19.951 1.00 86.44 208 ARG A C 1
ATOM 1592 O O . ARG A 1 208 ? 4.490 -10.596 -20.310 1.00 86.44 208 ARG A O 1
ATOM 1599 N N . ALA A 1 209 ? 4.984 -8.402 -20.362 1.00 87.75 209 ALA A N 1
ATOM 1600 C CA . ALA A 1 209 ? 6.121 -8.522 -21.273 1.00 87.75 209 ALA A CA 1
ATOM 1601 C C . ALA A 1 209 ? 7.246 -9.376 -20.669 1.00 87.75 209 ALA A C 1
ATOM 1603 O O . ALA A 1 209 ? 7.766 -10.270 -21.333 1.00 87.75 209 ALA A O 1
ATOM 1604 N N . ILE A 1 210 ? 7.558 -9.170 -19.385 1.00 84.12 210 ILE A N 1
ATOM 1605 C CA . ILE A 1 210 ? 8.515 -9.994 -18.634 1.00 84.12 210 ILE A CA 1
ATOM 1606 C C . ILE A 1 210 ? 8.079 -11.463 -18.627 1.00 84.12 210 ILE A C 1
ATOM 1608 O O . ILE A 1 210 ? 8.863 -12.346 -18.970 1.00 84.12 210 ILE A O 1
ATOM 1612 N N . THR A 1 211 ? 6.812 -11.722 -18.298 1.00 83.00 211 THR A N 1
ATOM 1613 C CA . THR A 1 211 ? 6.259 -13.084 -18.251 1.00 83.00 211 THR A CA 1
ATOM 1614 C C . THR A 1 211 ? 6.306 -13.767 -19.622 1.00 83.00 211 THR A C 1
ATOM 1616 O O . THR A 1 211 ? 6.614 -14.954 -19.723 1.00 83.00 211 THR A O 1
ATOM 1619 N N . ASP A 1 212 ? 6.012 -13.033 -20.694 1.00 86.50 212 ASP A N 1
ATOM 1620 C CA . ASP A 1 212 ? 6.092 -13.545 -22.062 1.00 86.50 212 ASP A CA 1
ATOM 1621 C C . ASP A 1 212 ? 7.541 -13.866 -22.471 1.00 86.50 212 ASP A C 1
ATOM 1623 O O . ASP A 1 212 ? 7.802 -14.928 -23.036 1.00 86.50 212 ASP A O 1
ATOM 1627 N N . GLN A 1 213 ? 8.508 -13.016 -22.111 1.00 83.88 213 GLN A N 1
ATOM 1628 C CA . GLN A 1 213 ? 9.934 -13.287 -22.336 1.00 83.88 213 GLN A CA 1
ATOM 1629 C C . GLN A 1 213 ? 10.425 -14.517 -21.573 1.00 83.88 213 GLN A C 1
ATOM 1631 O O . GLN A 1 213 ? 11.135 -15.348 -22.142 1.00 83.88 213 GLN A O 1
ATOM 1636 N N . MET A 1 214 ? 10.013 -14.680 -20.317 1.00 78.25 214 MET A N 1
ATOM 1637 C CA . MET A 1 214 ? 10.304 -15.873 -19.515 1.00 78.25 214 MET A CA 1
ATOM 1638 C C . MET A 1 214 ? 9.799 -17.148 -20.206 1.00 78.25 214 MET A C 1
ATOM 1640 O O . MET A 1 214 ? 10.547 -18.112 -20.367 1.00 78.25 214 MET A O 1
ATOM 1644 N N . LYS A 1 215 ? 8.567 -17.128 -20.733 1.00 82.75 215 LYS A N 1
ATOM 1645 C CA . LYS A 1 215 ? 7.999 -18.253 -21.496 1.00 82.75 215 LYS A CA 1
ATOM 1646 C C . LYS A 1 215 ? 8.766 -18.535 -22.788 1.00 82.75 215 LYS A C 1
ATOM 1648 O O . LYS A 1 215 ? 9.108 -19.687 -23.048 1.00 82.75 215 LYS A O 1
ATOM 1653 N N . LYS A 1 216 ? 9.064 -17.502 -23.584 1.00 83.31 216 LYS A N 1
ATOM 1654 C CA . LYS A 1 216 ? 9.807 -17.622 -24.855 1.00 83.31 216 LYS A CA 1
ATOM 1655 C C . LYS A 1 216 ? 11.206 -18.200 -24.661 1.00 83.31 216 LYS A C 1
ATOM 1657 O O . LYS A 1 216 ? 11.659 -18.999 -25.473 1.00 83.31 216 LYS A O 1
ATOM 1662 N N . THR A 1 217 ? 11.862 -17.822 -23.571 1.00 76.12 217 THR A N 1
ATOM 1663 C CA . THR A 1 217 ? 13.225 -18.259 -23.241 1.00 76.12 217 THR A CA 1
ATOM 1664 C C . THR A 1 217 ? 13.266 -19.535 -22.396 1.00 76.12 217 THR A C 1
ATOM 1666 O O . THR A 1 217 ? 14.353 -20.022 -22.099 1.00 76.12 217 THR A O 1
ATOM 1669 N N . LYS A 1 218 ? 12.100 -20.102 -22.035 1.00 78.44 218 LYS A N 1
ATOM 1670 C CA . LYS A 1 218 ? 11.957 -21.241 -21.107 1.00 78.44 218 LYS A CA 1
ATOM 1671 C C . LYS A 1 218 ? 12.736 -21.039 -19.805 1.00 78.44 218 LYS A C 1
ATOM 1673 O O . LYS A 1 218 ? 13.321 -21.974 -19.265 1.00 78.44 218 LYS A O 1
ATOM 1678 N N . SER A 1 219 ? 12.750 -19.804 -19.326 1.00 63.25 219 SER A N 1
ATOM 1679 C CA . SER A 1 219 ? 13.455 -19.411 -18.121 1.00 63.25 219 SER A CA 1
ATOM 1680 C C . SER A 1 219 ? 12.453 -18.990 -17.058 1.00 63.25 219 SER A C 1
ATOM 1682 O O . SER A 1 219 ? 11.500 -18.265 -17.334 1.00 63.25 219 SER A O 1
ATOM 1684 N N . GLU A 1 220 ? 12.694 -19.404 -15.819 1.00 57.75 220 GLU A N 1
ATOM 1685 C CA . GLU A 1 220 ? 11.953 -18.913 -14.650 1.00 57.75 220 GLU A CA 1
ATOM 1686 C C . GLU A 1 220 ? 12.400 -17.503 -14.231 1.00 57.75 220 GLU A C 1
ATOM 1688 O O . GLU A 1 220 ? 11.835 -16.912 -13.314 1.00 57.75 220 GLU A O 1
ATOM 1693 N N . LEU A 1 221 ? 13.397 -16.944 -14.926 1.00 55.25 221 LEU A N 1
ATOM 1694 C CA . LEU A 1 221 ? 14.000 -15.642 -14.665 1.00 55.25 221 LEU A CA 1
ATOM 1695 C C . LEU A 1 221 ? 14.238 -14.877 -15.979 1.00 55.25 221 LEU A C 1
ATOM 1697 O O . LEU A 1 221 ? 14.492 -15.468 -17.028 1.00 55.25 221 LEU A O 1
ATOM 1701 N N . LEU A 1 222 ? 14.260 -13.546 -15.932 1.00 49.84 222 LEU A N 1
ATOM 1702 C CA . LEU A 1 222 ? 15.033 -12.770 -16.920 1.00 49.84 222 LEU A CA 1
ATOM 1703 C C . LEU A 1 222 ? 16.540 -13.058 -16.717 1.00 49.84 222 LEU A C 1
ATOM 1705 O O . LEU A 1 222 ? 16.876 -13.762 -15.767 1.00 49.84 222 LEU A O 1
ATOM 1709 N N . ALA A 1 223 ? 17.469 -12.552 -17.547 1.00 37.31 223 ALA A N 1
ATOM 1710 C CA . ALA A 1 223 ? 18.909 -12.649 -17.229 1.00 37.31 223 ALA A CA 1
ATOM 1711 C C . ALA A 1 223 ? 19.152 -11.983 -15.881 1.00 37.31 223 ALA A C 1
ATOM 1713 O O . ALA A 1 223 ? 19.319 -10.776 -15.797 1.00 37.31 223 ALA A O 1
ATOM 1714 N N . ASN A 1 224 ? 19.147 -12.792 -14.838 1.00 35.69 224 ASN A N 1
ATOM 1715 C CA . ASN A 1 224 ? 19.590 -12.493 -13.500 1.00 35.69 224 ASN A CA 1
ATOM 1716 C C . ASN A 1 224 ? 20.050 -13.829 -12.918 1.00 35.69 224 ASN A C 1
ATOM 1718 O O . ASN A 1 224 ? 19.602 -14.283 -11.869 1.00 35.69 224 ASN A O 1
ATOM 1722 N N . ARG A 1 225 ? 21.077 -14.415 -13.549 1.00 31.03 225 ARG A N 1
ATOM 1723 C CA . ARG A 1 225 ? 22.212 -14.749 -12.696 1.00 31.03 225 ARG A CA 1
ATOM 1724 C C . ARG A 1 225 ? 22.670 -13.417 -12.114 1.00 31.03 225 ARG A C 1
ATOM 1726 O O . ARG A 1 225 ? 23.505 -12.743 -12.695 1.00 31.03 225 ARG A O 1
ATOM 1733 N N . LEU A 1 226 ? 22.173 -13.090 -10.928 1.00 36.56 226 LEU A N 1
ATOM 1734 C CA . LEU A 1 226 ? 22.958 -12.342 -9.955 1.00 36.56 226 LEU A CA 1
ATOM 1735 C C . LEU A 1 226 ? 24.097 -13.266 -9.479 1.00 36.56 226 LEU A C 1
ATOM 1737 O O . LEU A 1 226 ? 24.216 -13.601 -8.309 1.00 36.56 226 LEU A O 1
ATOM 1741 N N . ALA A 1 227 ? 24.920 -13.735 -10.425 1.00 27.41 227 ALA A N 1
ATOM 1742 C CA . ALA A 1 227 ? 26.344 -13.798 -10.171 1.00 27.41 227 ALA A CA 1
ATOM 1743 C C . ALA A 1 227 ? 26.790 -12.333 -9.996 1.00 27.41 227 ALA A C 1
ATOM 1745 O O . ALA A 1 227 ? 26.124 -11.453 -10.545 1.00 27.41 227 ALA A O 1
ATOM 1746 N N . PRO A 1 228 ? 27.874 -12.033 -9.271 1.00 25.53 228 PRO A N 1
ATOM 1747 C CA . PRO A 1 228 ? 28.187 -10.683 -8.779 1.00 25.53 228 PRO A CA 1
ATOM 1748 C C . PRO A 1 228 ? 28.315 -9.556 -9.828 1.00 25.53 228 PRO A C 1
ATOM 1750 O O . PRO A 1 228 ? 28.673 -8.444 -9.477 1.00 25.53 228 PRO A O 1
ATOM 1753 N N . CYS A 1 229 ? 28.068 -9.782 -11.117 1.00 28.41 229 CYS A N 1
ATOM 1754 C CA . CYS A 1 229 ? 28.396 -8.855 -12.191 1.00 28.41 229 CYS A CA 1
ATOM 1755 C C . CYS A 1 229 ? 27.425 -8.951 -13.387 1.00 28.41 229 CYS A C 1
ATOM 1757 O O . CYS A 1 229 ? 27.848 -9.317 -14.481 1.00 28.41 229 CYS A O 1
ATOM 1759 N N . THR A 1 230 ? 26.139 -8.612 -13.254 1.00 31.05 230 THR A N 1
ATOM 1760 C CA . THR A 1 230 ? 25.325 -8.279 -14.446 1.00 31.05 230 THR A CA 1
ATOM 1761 C C . THR A 1 230 ? 24.695 -6.895 -14.268 1.00 31.05 230 THR A C 1
ATOM 1763 O O . THR A 1 230 ? 23.831 -6.729 -13.408 1.00 31.05 230 THR A O 1
ATOM 1766 N N . PRO A 1 231 ? 25.178 -5.865 -14.991 1.00 35.91 231 PRO A N 1
ATOM 1767 C CA . PRO A 1 231 ? 24.787 -4.483 -14.742 1.00 35.91 231 PRO A CA 1
ATOM 1768 C C . PRO A 1 231 ? 23.346 -4.226 -15.184 1.00 35.91 231 PRO A C 1
ATOM 1770 O O . PRO A 1 231 ? 23.011 -4.397 -16.357 1.00 35.91 231 PRO A O 1
ATOM 1773 N N . VAL A 1 232 ? 22.524 -3.691 -14.279 1.00 39.75 232 VAL A N 1
ATOM 1774 C CA . VAL A 1 232 ? 21.520 -2.719 -14.715 1.00 39.75 232 VAL A CA 1
ATOM 1775 C C . VAL A 1 232 ? 22.325 -1.550 -15.273 1.00 39.75 232 VAL A C 1
ATOM 1777 O O . VAL A 1 232 ? 23.090 -0.908 -14.549 1.00 39.75 232 VAL A O 1
ATOM 1780 N N . GLU A 1 233 ? 22.230 -1.323 -16.578 1.00 40.47 233 GLU A N 1
ATOM 1781 C CA . GLU A 1 233 ? 22.878 -0.183 -17.213 1.00 40.47 233 GLU A CA 1
ATOM 1782 C C . GLU A 1 233 ? 22.091 1.061 -16.808 1.00 40.47 233 GLU A C 1
ATOM 1784 O O . GLU A 1 233 ? 21.016 1.352 -17.324 1.00 40.47 233 GLU A O 1
ATOM 1789 N N . VAL A 1 234 ? 22.576 1.720 -15.761 1.00 42.31 234 VAL A N 1
ATOM 1790 C CA . VAL A 1 234 ? 21.978 2.925 -15.204 1.00 42.31 234 VAL A CA 1
ATOM 1791 C C . VAL A 1 234 ? 22.863 4.093 -15.600 1.00 42.31 234 VAL A C 1
ATOM 1793 O O . VAL A 1 234 ? 24.016 4.154 -15.181 1.00 42.31 234 VAL A O 1
ATOM 1796 N N . HIS A 1 235 ? 22.344 5.048 -16.363 1.00 40.38 235 HIS A N 1
ATOM 1797 C CA . HIS A 1 235 ? 23.112 6.234 -16.761 1.00 40.38 235 HIS A CA 1
ATOM 1798 C C . HIS A 1 235 ? 23.099 7.336 -15.682 1.00 40.38 235 HIS A C 1
ATOM 1800 O O . HIS A 1 235 ? 24.036 8.127 -15.589 1.00 40.38 235 HIS A O 1
ATOM 1806 N N . SER A 1 236 ? 22.097 7.329 -14.799 1.00 42.62 236 SER A N 1
ATOM 1807 C CA . SER A 1 236 ? 21.910 8.289 -13.705 1.00 42.62 236 SER A CA 1
ATOM 1808 C C . SER A 1 236 ? 22.798 8.021 -12.471 1.00 42.62 236 SER A C 1
ATOM 1810 O O . SER A 1 236 ? 22.657 6.969 -11.849 1.00 42.62 236 SER A O 1
ATOM 1812 N N . PRO A 1 237 ? 23.623 8.977 -11.992 1.00 42.06 237 PRO A N 1
ATOM 1813 C CA . PRO A 1 237 ? 24.388 8.854 -10.739 1.00 42.06 237 PRO A CA 1
ATOM 1814 C C . PRO A 1 237 ? 23.563 8.469 -9.497 1.00 42.06 237 PRO A C 1
ATOM 1816 O O . PRO A 1 237 ? 24.109 7.934 -8.532 1.00 42.06 237 PRO A O 1
ATOM 1819 N N . GLN A 1 238 ? 22.253 8.726 -9.507 1.00 44.91 238 GLN A N 1
ATOM 1820 C CA . GLN A 1 238 ? 21.355 8.500 -8.375 1.00 44.91 238 GLN A CA 1
ATOM 1821 C C . GLN A 1 238 ? 20.840 7.057 -8.353 1.00 44.91 238 GLN A C 1
ATOM 1823 O O . GLN A 1 238 ? 21.017 6.375 -7.346 1.00 44.91 238 GLN A O 1
ATOM 1828 N N . ALA A 1 239 ? 20.344 6.530 -9.471 1.00 47.06 239 ALA A N 1
ATOM 1829 C CA . ALA A 1 239 ? 19.998 5.117 -9.591 1.00 47.06 239 ALA A CA 1
ATOM 1830 C C . ALA A 1 239 ? 21.235 4.209 -9.475 1.00 47.06 239 ALA A C 1
ATOM 1832 O O . ALA A 1 239 ? 21.129 3.102 -8.958 1.00 47.06 239 ALA A O 1
ATOM 1833 N N . LYS A 1 240 ? 22.438 4.693 -9.820 1.00 50.50 240 LYS A N 1
ATOM 1834 C CA . LYS A 1 240 ? 23.704 4.001 -9.515 1.00 50.50 240 LYS A CA 1
ATOM 1835 C C . LYS A 1 240 ? 23.920 3.828 -8.009 1.00 50.50 240 LYS A C 1
ATOM 1837 O O . LYS A 1 240 ? 24.370 2.775 -7.565 1.00 50.50 240 LYS A O 1
ATOM 1842 N N . ARG A 1 241 ? 23.597 4.858 -7.219 1.00 49.66 241 ARG A N 1
ATOM 1843 C CA . ARG A 1 241 ? 23.650 4.818 -5.751 1.00 49.66 241 ARG A CA 1
ATOM 1844 C C . ARG A 1 241 ? 22.568 3.897 -5.185 1.00 49.66 241 ARG A C 1
ATOM 1846 O O . ARG A 1 241 ? 22.871 3.133 -4.278 1.00 49.66 241 ARG A O 1
ATOM 1853 N N . LEU A 1 242 ? 21.365 3.920 -5.762 1.00 47.91 242 LEU A N 1
ATOM 1854 C CA . LEU A 1 242 ? 20.249 3.043 -5.390 1.00 47.91 242 LEU A CA 1
ATOM 1855 C C . LEU A 1 242 ? 20.587 1.567 -5.609 1.00 47.91 242 LEU A C 1
ATOM 1857 O O . LEU A 1 242 ? 20.488 0.755 -4.700 1.00 47.91 242 LEU A O 1
ATOM 1861 N N . VAL A 1 243 ? 21.081 1.232 -6.800 1.00 50.72 243 VAL A N 1
ATOM 1862 C CA . VAL A 1 243 ? 21.491 -0.129 -7.158 1.00 50.72 243 VAL A CA 1
ATOM 1863 C C . VAL A 1 243 ? 22.643 -0.612 -6.270 1.00 50.72 243 VAL A C 1
ATOM 1865 O O . VAL A 1 243 ? 22.624 -1.762 -5.845 1.00 50.72 243 VAL A O 1
ATOM 1868 N N . ARG A 1 244 ? 23.599 0.260 -5.910 1.00 47.72 244 ARG A N 1
ATOM 1869 C CA . ARG A 1 244 ? 24.682 -0.069 -4.961 1.00 47.72 244 ARG A CA 1
ATOM 1870 C C . ARG A 1 244 ? 24.212 -0.244 -3.513 1.00 47.72 244 ARG A C 1
ATOM 1872 O O . ARG A 1 244 ? 24.791 -1.056 -2.805 1.00 47.72 244 ARG A O 1
ATOM 1879 N N . LEU A 1 245 ? 23.208 0.509 -3.063 1.00 43.66 245 LEU A N 1
ATOM 1880 C CA . LEU A 1 245 ? 22.622 0.361 -1.722 1.00 43.66 245 LEU A CA 1
ATOM 1881 C C . LEU A 1 245 ? 21.824 -0.942 -1.600 1.00 43.66 245 LEU A C 1
ATOM 1883 O O . LEU A 1 245 ? 21.906 -1.625 -0.587 1.00 43.66 245 LEU A O 1
ATOM 1887 N N . VAL A 1 246 ? 21.089 -1.291 -2.655 1.00 39.62 246 VAL A N 1
ATOM 1888 C CA . VAL A 1 246 ? 20.199 -2.459 -2.704 1.00 39.62 246 VAL A CA 1
ATOM 1889 C C . VAL A 1 246 ? 20.953 -3.747 -3.042 1.00 39.62 246 VAL A C 1
ATOM 1891 O O . VAL A 1 246 ? 20.558 -4.838 -2.638 1.00 39.62 246 VAL A O 1
ATOM 1894 N N . CYS A 1 247 ? 22.051 -3.640 -3.785 1.00 39.88 247 CYS A N 1
ATOM 1895 C CA . CYS A 1 247 ? 22.863 -4.772 -4.193 1.00 39.88 247 CYS A CA 1
ATOM 1896 C C . CYS A 1 247 ? 24.346 -4.347 -4.217 1.00 39.88 247 CYS A C 1
ATOM 1898 O O . CYS A 1 247 ? 24.868 -3.972 -5.270 1.00 39.88 247 CYS A O 1
ATOM 1900 N N . PRO A 1 248 ? 25.054 -4.387 -3.069 1.00 34.09 248 PRO A N 1
ATOM 1901 C CA . PRO A 1 248 ? 26.424 -3.871 -2.935 1.00 34.09 248 PRO A CA 1
ATOM 1902 C C . PRO A 1 248 ? 27.461 -4.567 -3.827 1.00 34.09 248 PRO A C 1
ATOM 1904 O O . PRO A 1 248 ? 28.580 -4.079 -3.964 1.00 34.09 248 PRO A O 1
ATOM 1907 N N . GLN A 1 249 ? 27.090 -5.678 -4.467 1.00 33.03 249 GLN A N 1
ATOM 1908 C CA . GLN A 1 249 ? 27.916 -6.382 -5.445 1.00 33.03 249 GLN A CA 1
ATOM 1909 C C . GLN A 1 249 ? 27.672 -5.937 -6.898 1.00 33.03 249 GLN A C 1
ATOM 1911 O O . GLN A 1 249 ? 28.436 -6.326 -7.770 1.00 33.03 249 GLN A O 1
ATOM 1916 N N . VAL A 1 250 ? 26.673 -5.099 -7.206 1.00 36.09 250 VAL A N 1
ATOM 1917 C CA . VAL A 1 250 ? 26.396 -4.696 -8.596 1.00 36.09 250 VAL A CA 1
ATOM 1918 C C . VAL A 1 250 ? 27.417 -3.669 -9.093 1.00 36.09 250 VAL A C 1
ATOM 1920 O O . VAL A 1 250 ? 27.453 -2.509 -8.672 1.00 36.09 250 VAL A O 1
ATOM 1923 N N . SER A 1 251 ? 28.227 -4.101 -10.059 1.00 28.78 251 SER A N 1
ATOM 1924 C CA . SER A 1 251 ? 29.123 -3.235 -10.823 1.00 28.78 251 SER A CA 1
ATOM 1925 C C . SER A 1 251 ? 28.320 -2.338 -11.762 1.00 28.78 251 SER A C 1
ATOM 1927 O O . SER A 1 251 ? 27.676 -2.790 -12.705 1.00 28.78 251 SER A O 1
ATOM 1929 N N . VAL A 1 252 ? 28.370 -1.041 -11.492 1.00 31.83 252 VAL A N 1
ATOM 1930 C CA . VAL A 1 252 ? 27.735 -0.003 -12.296 1.00 31.83 252 VAL A CA 1
ATOM 1931 C C . VAL A 1 252 ? 28.738 0.512 -13.330 1.00 31.83 252 VAL A C 1
ATOM 1933 O O . VAL A 1 252 ? 29.722 1.150 -12.951 1.00 31.83 252 VAL A O 1
ATOM 1936 N N . PHE A 1 253 ? 28.482 0.288 -14.619 1.00 27.12 253 PHE A N 1
ATOM 1937 C CA . PHE A 1 253 ? 29.330 0.814 -15.693 1.00 27.12 253 PHE A CA 1
ATOM 1938 C C . PHE A 1 253 ? 28.950 2.259 -16.071 1.00 27.12 253 PHE A C 1
ATOM 1940 O O . PHE A 1 253 ? 27.804 2.693 -15.937 1.00 27.12 253 PHE A O 1
ATOM 1947 N N . MET A 1 254 ? 29.936 3.047 -16.497 1.00 24.67 254 MET A N 1
ATOM 1948 C CA . MET A 1 254 ? 29.770 4.413 -16.995 1.00 24.67 254 MET A CA 1
ATOM 1949 C C . MET A 1 254 ? 30.506 4.486 -18.333 1.00 24.67 254 MET A C 1
ATOM 1951 O O . MET A 1 254 ? 31.728 4.343 -18.319 1.00 24.67 254 MET A O 1
ATOM 1955 N N . PRO A 1 255 ? 29.826 4.646 -19.480 1.00 22.12 255 PRO A N 1
ATOM 1956 C CA . PRO A 1 255 ? 30.551 4.938 -20.703 1.00 22.12 255 PRO A CA 1
ATOM 1957 C C . PRO A 1 255 ? 31.146 6.355 -20.606 1.00 22.12 255 PRO A C 1
ATOM 1959 O O . PRO A 1 255 ? 30.562 7.217 -19.936 1.00 22.12 255 PRO A O 1
ATOM 1962 N N . PRO A 1 256 ? 32.316 6.600 -21.220 1.00 19.39 256 PRO A N 1
ATOM 1963 C CA . PRO A 1 256 ? 32.886 7.935 -21.304 1.00 19.39 256 PRO A CA 1
ATOM 1964 C C . PRO A 1 256 ? 31.926 8.857 -22.060 1.00 19.39 256 PRO A C 1
ATOM 1966 O O . PRO A 1 256 ? 31.332 8.467 -23.064 1.00 19.39 256 PRO A O 1
ATOM 1969 N N . ILE A 1 257 ? 31.767 10.072 -21.538 1.00 21.77 257 ILE A N 1
ATOM 1970 C CA . ILE A 1 257 ? 31.062 11.158 -22.214 1.00 21.77 257 ILE A CA 1
ATOM 1971 C C . ILE A 1 257 ? 31.914 11.526 -23.433 1.00 21.77 257 ILE A C 1
ATOM 1973 O O . ILE A 1 257 ? 33.077 11.898 -23.262 1.00 21.77 257 ILE A O 1
ATOM 1977 N N . VAL A 1 258 ? 31.348 11.380 -24.632 1.00 25.83 258 VAL A N 1
ATOM 1978 C CA . VAL A 1 258 ? 31.822 12.067 -25.841 1.00 25.83 258 VAL A CA 1
ATOM 1979 C C . VAL A 1 258 ? 30.919 13.268 -26.054 1.00 25.83 258 VAL A C 1
ATOM 1981 O O . VAL A 1 258 ? 29.685 13.068 -25.983 1.00 25.83 258 VAL A O 1
#

Organism: NCBI:txid412755